Protein AF-A0A3L7XPH6-F1 (afdb_monomer)

Sequence (179 aa):
MKKLAVILGALLASALLAYTAAGPFITLYQIRSALETQDTEKLAQYVDFPVLRENLKAQINNLILSKVPDGLADNPFGALGLAFAGTLVDSLVEGYVTPGGLSTLLAGRLPDVLPQQPDTSLTETQPETAPVAAPQFTYDSPSQFTMRLNISADNAIRLVLKRTGFTWQLTNIILPFTP

pLDDT: mean 81.42, std 15.51, range [37.72, 96.25]

Solvent-accessible surface area (backbone atoms only — not comparable to full-atom values): 10256 Å² total; per-residue (Å²): 109,71,69,57,53,51,51,52,51,53,52,51,52,48,48,50,51,50,50,55,73,45,26,61,58,55,30,53,50,48,37,51,52,17,43,75,68,66,34,49,70,62,28,57,73,29,32,39,53,72,52,28,37,52,49,46,44,52,53,54,51,50,57,50,59,74,67,55,61,89,67,39,68,78,34,73,68,39,42,52,51,51,54,52,50,51,54,52,48,52,56,51,40,58,58,44,60,33,65,71,31,42,28,69,72,46,58,94,66,69,73,85,81,63,85,73,70,90,73,90,71,88,86,82,95,70,82,89,68,76,86,65,55,77,71,45,77,44,73,84,44,102,47,32,37,37,41,37,42,47,79,46,101,90,33,40,40,34,41,32,32,38,48,63,91,78,46,37,24,40,36,37,71,48,58,60,88,61,134

Mean predicted aligned error: 9.58 Å

Structure (mmCIF, N/CA/C/O backbone):
data_AF-A0A3L7XPH6-F1
#
_entry.id   AF-A0A3L7XPH6-F1
#
loop_
_atom_site.group_PDB
_atom_site.id
_atom_site.type_symbol
_atom_site.label_atom_id
_atom_site.label_alt_id
_atom_site.label_comp_id
_atom_site.label_asym_id
_atom_site.label_entity_id
_atom_site.label_seq_id
_atom_site.pdbx_PDB_ins_code
_atom_site.Cartn_x
_atom_site.Cartn_y
_atom_site.Cartn_z
_atom_site.occupancy
_atom_site.B_iso_or_equiv
_atom_site.auth_seq_id
_atom_site.auth_comp_id
_atom_site.auth_asym_id
_atom_site.auth_atom_id
_atom_site.pdbx_PDB_model_num
ATOM 1 N N . MET A 1 1 ? -36.319 -1.259 30.998 1.00 62.09 1 MET A N 1
ATOM 2 C CA . MET A 1 1 ? -35.449 -2.286 30.376 1.00 62.09 1 MET A CA 1
ATOM 3 C C . MET A 1 1 ? -35.275 -2.095 28.866 1.00 62.09 1 MET A C 1
ATOM 5 O O . MET A 1 1 ? -34.144 -1.902 28.452 1.00 62.09 1 MET A O 1
ATOM 9 N N . LYS A 1 2 ? -36.341 -2.027 28.044 1.00 73.19 2 LYS A N 1
ATOM 10 C CA . LYS A 1 2 ? -36.220 -1.822 26.577 1.00 73.19 2 LYS A CA 1
ATOM 11 C C . LYS A 1 2 ? -35.432 -0.567 26.158 1.00 73.19 2 LYS A C 1
ATOM 13 O O . LYS A 1 2 ? -34.559 -0.661 25.311 1.00 73.19 2 LYS A O 1
ATOM 18 N N . LYS A 1 3 ? -35.682 0.588 26.793 1.00 76.56 3 LYS A N 1
ATOM 19 C CA . LYS A 1 3 ? -34.946 1.841 26.514 1.00 76.56 3 LYS A CA 1
ATOM 20 C C . LYS 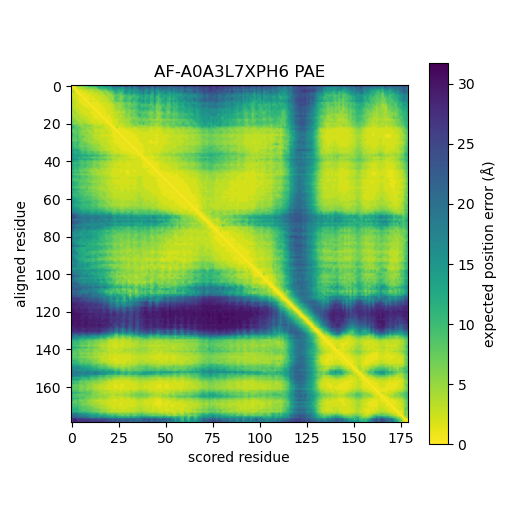A 1 3 ? -33.443 1.717 26.795 1.00 76.56 3 LYS A C 1
ATOM 22 O O . LYS A 1 3 ? -32.639 2.246 26.048 1.00 76.56 3 LYS A O 1
ATOM 27 N N . LEU A 1 4 ? -33.080 0.973 27.841 1.00 83.69 4 LEU A N 1
ATOM 28 C CA . LEU A 1 4 ? -31.690 0.760 28.244 1.00 83.69 4 LEU A CA 1
ATOM 29 C C . LEU A 1 4 ? -30.963 -0.159 27.251 1.00 83.69 4 LEU A C 1
ATOM 31 O O . LEU A 1 4 ? -29.841 0.136 26.865 1.00 83.69 4 LEU A O 1
ATOM 35 N N . ALA A 1 5 ? -31.643 -1.202 26.759 1.00 85.94 5 ALA A N 1
ATOM 36 C CA . ALA A 1 5 ? -31.131 -2.062 25.691 1.00 85.94 5 ALA A CA 1
ATOM 37 C C . ALA A 1 5 ? -30.933 -1.302 24.365 1.00 85.94 5 ALA A C 1
ATOM 39 O O . ALA A 1 5 ? -29.924 -1.496 23.695 1.00 85.94 5 ALA A O 1
ATOM 40 N N . VAL A 1 6 ? -31.856 -0.399 24.011 1.00 89.62 6 VAL A N 1
ATOM 41 C CA . VAL A 1 6 ? -31.729 0.454 22.813 1.00 89.62 6 VAL A CA 1
ATOM 42 C C . VAL A 1 6 ? -30.546 1.417 22.939 1.00 89.62 6 VAL A C 1
ATOM 44 O O . VAL A 1 6 ? -29.774 1.552 21.996 1.00 89.62 6 VAL A O 1
ATOM 47 N N . ILE A 1 7 ? -30.365 2.043 24.106 1.00 91.00 7 ILE A N 1
ATOM 48 C CA . ILE A 1 7 ? -29.233 2.946 24.361 1.00 91.00 7 ILE A CA 1
ATOM 49 C C . ILE A 1 7 ? -27.905 2.183 24.292 1.00 91.00 7 ILE A C 1
ATOM 51 O O . ILE A 1 7 ? -2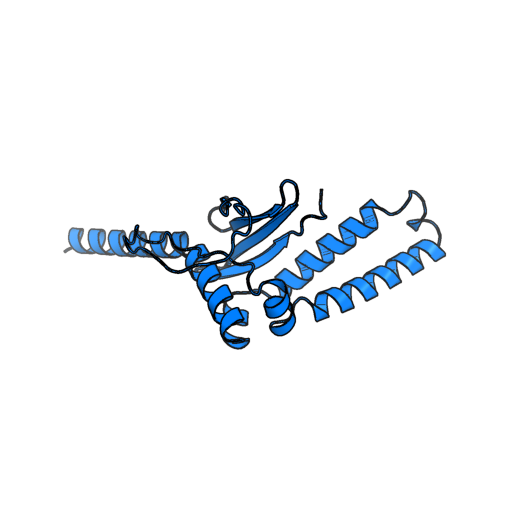6.996 2.631 23.602 1.00 91.00 7 ILE A O 1
ATOM 55 N N . LEU A 1 8 ? -27.798 1.016 24.940 1.00 92.00 8 LEU A N 1
ATOM 56 C CA . LEU A 1 8 ? -26.591 0.185 24.865 1.00 92.00 8 LEU A CA 1
ATOM 57 C C . LEU A 1 8 ? -26.282 -0.263 23.432 1.00 92.00 8 LEU A C 1
ATOM 59 O O . LEU A 1 8 ? -25.131 -0.198 23.012 1.00 92.00 8 LEU A O 1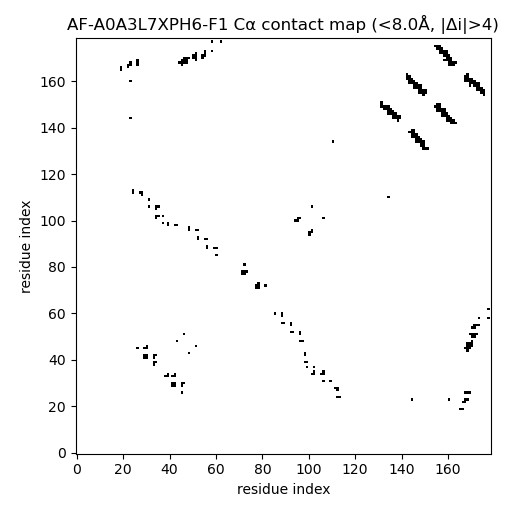
ATOM 63 N N . GLY A 1 9 ? -27.301 -0.681 22.676 1.00 91.62 9 GLY A N 1
ATOM 64 C CA . GLY A 1 9 ? -27.136 -1.068 21.275 1.00 91.62 9 GLY A CA 1
ATOM 65 C C . GLY A 1 9 ? -26.642 0.089 20.406 1.00 91.62 9 GLY A C 1
ATOM 66 O O . GLY A 1 9 ? -25.716 -0.089 19.619 1.00 91.62 9 GLY A O 1
ATOM 67 N N . ALA A 1 10 ? -27.199 1.289 20.594 1.00 90.19 10 ALA A N 1
ATOM 68 C CA . ALA A 1 10 ? -26.756 2.488 19.886 1.00 90.19 10 ALA A CA 1
ATOM 69 C C . ALA A 1 10 ? -25.308 2.871 20.238 1.00 90.19 10 ALA A C 1
ATOM 71 O O . ALA A 1 10 ? -24.551 3.268 19.356 1.00 90.19 10 ALA A O 1
ATOM 72 N N . LEU A 1 11 ? -24.913 2.712 21.504 1.00 92.81 11 LEU A N 1
ATOM 73 C CA . LEU A 1 11 ? -23.573 3.043 21.992 1.00 92.81 11 LEU A CA 1
ATOM 74 C C . LEU A 1 11 ? -22.513 2.043 21.496 1.00 92.81 11 LEU A C 1
ATOM 76 O O . LEU A 1 11 ? -21.410 2.433 21.129 1.00 92.81 11 LEU A O 1
ATOM 80 N N . LEU A 1 12 ? -22.862 0.757 21.407 1.00 91.62 12 LEU A N 1
ATOM 81 C CA . LEU A 1 12 ? -22.011 -0.258 20.777 1.00 91.62 12 LEU A CA 1
ATOM 82 C C . LEU A 1 12 ? -21.862 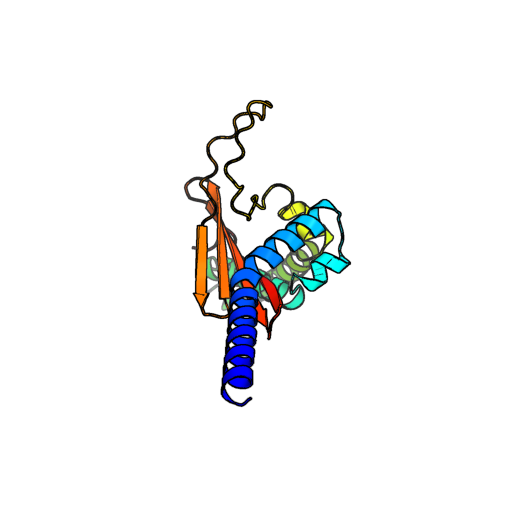-0.022 19.270 1.00 91.62 12 LEU A C 1
ATOM 84 O O . LEU A 1 12 ? -20.756 -0.106 18.740 1.00 91.62 12 LEU A O 1
ATOM 88 N N . ALA A 1 13 ? -22.958 0.307 18.582 1.00 88.62 13 ALA A N 1
ATOM 89 C CA . ALA A 1 13 ? -22.925 0.616 17.157 1.00 88.62 13 ALA A CA 1
ATOM 90 C C . ALA A 1 13 ? -22.084 1.869 16.864 1.00 88.62 13 ALA A C 1
ATOM 92 O O . ALA A 1 13 ? -21.290 1.862 15.925 1.00 88.62 13 ALA A O 1
ATOM 93 N N . SER A 1 14 ? -22.203 2.923 17.680 1.00 88.00 14 SER A N 1
ATOM 94 C CA . SER A 1 14 ? -21.389 4.131 17.522 1.00 88.00 14 SER A CA 1
ATOM 95 C C . SER A 1 14 ? -19.910 3.873 17.810 1.00 88.00 14 SER A C 1
ATOM 97 O O . SER A 1 14 ? -19.064 4.339 17.050 1.00 88.00 14 SER A O 1
ATOM 99 N N . ALA A 1 15 ? -19.588 3.078 18.835 1.00 86.75 15 ALA A N 1
ATOM 100 C CA . ALA A 1 15 ? -18.214 2.674 19.124 1.00 86.75 15 ALA A CA 1
ATOM 101 C C . ALA A 1 15 ? -17.600 1.870 17.967 1.00 86.75 15 ALA A C 1
ATOM 103 O O . ALA A 1 15 ? -16.460 2.122 17.576 1.00 86.75 15 ALA A O 1
ATOM 104 N N . LEU A 1 16 ? -18.364 0.951 17.368 1.00 85.69 16 LEU A N 1
ATOM 105 C CA . LEU A 1 16 ? -17.907 0.171 16.219 1.00 85.69 16 LEU A CA 1
ATOM 106 C C . LEU A 1 16 ? -17.682 1.058 14.986 1.00 85.69 16 LEU A C 1
ATOM 108 O O . LEU A 1 16 ? -16.661 0.931 14.310 1.00 85.69 16 LEU A O 1
ATOM 112 N N . LEU A 1 17 ? -18.590 2.001 14.722 1.00 85.12 17 LEU A N 1
ATOM 113 C CA . LEU A 1 17 ? -18.423 2.980 13.646 1.00 85.12 17 LEU A CA 1
ATOM 114 C C . LEU A 1 17 ? -17.171 3.837 13.863 1.00 85.12 17 LEU A C 1
ATOM 116 O O . LEU A 1 17 ? -16.357 3.951 12.948 1.00 85.12 17 LEU A O 1
ATOM 120 N N . ALA A 1 18 ? -16.968 4.359 15.075 1.00 84.31 18 ALA A N 1
ATOM 121 C CA . ALA A 1 18 ? -15.784 5.140 15.420 1.00 84.31 18 ALA A CA 1
ATOM 122 C C . ALA A 1 18 ? -14.491 4.327 15.248 1.00 84.31 18 ALA A C 1
ATOM 124 O O . ALA A 1 18 ? -13.546 4.812 14.630 1.00 84.31 18 ALA A O 1
ATOM 125 N N . TYR A 1 19 ? -14.466 3.071 15.704 1.00 84.44 19 TYR A N 1
ATOM 126 C CA . TYR A 1 19 ? -13.317 2.181 15.527 1.00 84.44 19 TYR A CA 1
ATOM 127 C C . TYR A 1 19 ? -13.001 1.947 14.045 1.00 84.44 19 TYR A C 1
ATOM 129 O O . TYR A 1 19 ? -11.861 2.105 13.611 1.00 84.44 19 TYR A O 1
ATOM 137 N N . THR A 1 20 ? -14.018 1.645 13.233 1.00 82.69 20 THR A N 1
ATOM 138 C CA . THR A 1 20 ? -13.811 1.429 11.795 1.00 82.69 20 THR A CA 1
ATOM 139 C C . THR A 1 20 ? -13.382 2.691 11.048 1.00 82.69 20 THR A C 1
ATOM 141 O O . THR A 1 20 ? -12.649 2.568 10.069 1.00 82.69 20 THR A O 1
ATOM 144 N N . ALA A 1 21 ? -13.794 3.879 11.502 1.00 83.38 21 ALA A N 1
ATOM 145 C CA . ALA A 1 21 ? -13.383 5.170 10.948 1.00 83.38 21 ALA A CA 1
ATOM 146 C C . ALA A 1 21 ? -12.007 5.644 11.458 1.00 83.38 21 ALA A C 1
ATOM 148 O O . ALA A 1 21 ? -11.348 6.443 10.803 1.00 83.38 21 ALA A O 1
ATOM 149 N N . ALA A 1 22 ? -11.538 5.161 12.608 1.00 86.38 22 ALA A N 1
ATOM 150 C CA . ALA A 1 22 ? -10.165 5.385 13.071 1.00 86.38 22 ALA A CA 1
ATOM 151 C C . ALA A 1 22 ? -9.176 4.349 12.502 1.00 86.38 22 ALA A C 1
ATOM 153 O O . ALA A 1 22 ? -7.964 4.559 12.515 1.00 86.38 22 ALA A O 1
ATOM 154 N N . GLY A 1 23 ? -9.698 3.241 11.971 1.00 89.88 23 GLY A N 1
ATOM 155 C CA . GLY A 1 23 ? -8.936 2.093 11.495 1.00 89.88 23 GLY A CA 1
ATOM 156 C C . GLY A 1 23 ? -7.736 2.383 10.580 1.00 89.88 23 GLY A C 1
ATOM 157 O O . GLY A 1 23 ? -6.676 1.825 10.858 1.00 89.88 23 GLY A O 1
ATOM 158 N N . PRO A 1 24 ? -7.805 3.254 9.551 1.00 91.19 24 PRO A N 1
ATOM 159 C CA . PRO A 1 24 ? -6.641 3.471 8.694 1.00 91.19 24 PRO A CA 1
ATOM 160 C C . PRO A 1 24 ? -5.479 4.157 9.423 1.00 91.19 24 PRO A C 1
ATOM 162 O O . PRO A 1 24 ? -4.328 3.843 9.136 1.00 91.19 24 PRO A O 1
ATOM 165 N N . PHE A 1 25 ? -5.747 5.027 10.404 1.00 90.31 25 PHE A N 1
ATOM 166 C CA . PHE A 1 25 ? -4.695 5.649 11.219 1.00 90.31 25 PHE A CA 1
ATOM 167 C C . PHE A 1 25 ? -3.996 4.617 12.108 1.00 90.31 25 PHE A C 1
ATOM 169 O O . PHE A 1 25 ? -2.769 4.601 12.194 1.00 90.31 25 PHE A O 1
ATOM 176 N N . ILE A 1 26 ? -4.772 3.706 12.706 1.00 90.56 26 ILE A N 1
ATOM 177 C CA . ILE A 1 26 ? -4.243 2.589 13.500 1.00 90.56 26 ILE A CA 1
ATOM 178 C C . ILE A 1 26 ? -3.369 1.690 12.619 1.00 90.56 26 ILE A C 1
ATOM 180 O O . ILE A 1 26 ? -2.245 1.366 12.995 1.00 90.56 26 ILE A O 1
ATOM 184 N N . THR A 1 27 ? -3.850 1.321 11.430 1.00 92.81 27 THR A N 1
ATOM 185 C CA . THR A 1 27 ? -3.095 0.495 10.481 1.00 92.81 27 THR A CA 1
ATOM 186 C C . THR A 1 27 ? -1.794 1.170 10.055 1.00 92.81 27 THR A C 1
ATOM 188 O O . THR A 1 27 ? -0.751 0.524 10.071 1.00 92.81 27 THR A O 1
ATOM 191 N N . LEU A 1 28 ? -1.813 2.466 9.730 1.00 91.31 28 LEU A N 1
ATOM 192 C CA . LEU A 1 28 ? -0.600 3.202 9.360 1.00 91.31 28 LEU A CA 1
ATOM 193 C C . LEU A 1 28 ? 0.433 3.233 10.493 1.00 91.31 28 LEU A C 1
ATOM 195 O O . LEU A 1 28 ? 1.613 2.979 10.247 1.00 91.31 28 LEU A O 1
ATOM 199 N N . TYR A 1 29 ? -0.010 3.484 11.728 1.00 89.75 29 TYR A N 1
ATOM 200 C CA . TYR A 1 29 ? 0.856 3.429 12.906 1.00 89.75 29 TYR A CA 1
ATOM 201 C C . TYR A 1 29 ? 1.464 2.033 13.097 1.00 89.75 29 TYR A C 1
ATOM 203 O O . TYR A 1 29 ? 2.666 1.895 13.317 1.00 89.75 29 TYR A O 1
ATOM 211 N N . GLN A 1 30 ? 0.652 0.984 12.966 1.00 90.94 30 GLN A N 1
ATOM 212 C CA . GLN A 1 30 ? 1.111 -0.387 13.159 1.00 90.94 30 GLN A CA 1
ATOM 213 C C . GLN A 1 30 ? 2.069 -0.847 12.063 1.00 90.94 30 GLN A C 1
ATOM 215 O O . GLN A 1 30 ? 3.033 -1.540 12.382 1.00 90.94 30 GLN A O 1
ATOM 220 N N . ILE A 1 31 ? 1.849 -0.429 10.810 1.00 90.81 31 ILE A N 1
ATOM 221 C CA . ILE A 1 31 ? 2.806 -0.626 9.716 1.00 90.81 31 ILE A CA 1
ATOM 222 C C . ILE A 1 31 ? 4.123 0.034 10.096 1.00 90.81 31 ILE A C 1
ATOM 224 O O . ILE A 1 31 ? 5.135 -0.650 10.139 1.00 90.81 31 ILE A O 1
ATOM 228 N N . ARG A 1 32 ? 4.115 1.327 10.441 1.00 88.19 32 ARG A N 1
ATOM 229 C CA . ARG A 1 32 ? 5.332 2.047 10.835 1.00 88.19 32 ARG A CA 1
ATOM 230 C C . ARG A 1 32 ? 6.075 1.336 11.966 1.00 88.19 32 ARG A C 1
ATOM 232 O O . ARG A 1 32 ? 7.256 1.051 11.817 1.00 88.19 32 ARG A O 1
ATOM 239 N N . SER A 1 33 ? 5.373 1.003 13.047 1.00 89.12 33 SER A N 1
ATOM 240 C CA . SER A 1 33 ? 5.943 0.272 14.179 1.00 89.12 33 SER A CA 1
ATOM 241 C C . SER A 1 33 ? 6.550 -1.065 13.741 1.00 89.12 33 SER A C 1
ATOM 243 O O . SER A 1 33 ? 7.668 -1.370 14.136 1.00 89.12 33 SER A O 1
ATOM 245 N N . ALA A 1 34 ? 5.856 -1.834 12.896 1.00 88.75 34 ALA A N 1
ATOM 246 C CA . ALA A 1 34 ? 6.364 -3.101 12.377 1.00 88.75 34 ALA A CA 1
ATOM 247 C C . ALA A 1 34 ? 7.609 -2.918 11.494 1.00 88.75 34 ALA A C 1
ATOM 249 O O . ALA A 1 34 ? 8.511 -3.750 11.521 1.00 88.75 34 ALA A O 1
ATOM 250 N N . LEU A 1 35 ? 7.693 -1.822 10.735 1.00 88.19 35 LEU A N 1
ATOM 251 C CA . LEU A 1 35 ? 8.884 -1.494 9.953 1.00 88.19 35 LEU A CA 1
ATOM 252 C C . LEU A 1 35 ? 10.071 -1.115 10.849 1.00 88.19 35 LEU A C 1
ATOM 254 O O . LEU A 1 35 ? 11.185 -1.565 10.591 1.00 88.19 35 LEU A O 1
ATOM 258 N N . GLU A 1 36 ? 9.835 -0.317 11.894 1.00 85.88 36 GLU A N 1
ATOM 259 C CA . GLU A 1 36 ? 10.856 0.110 12.861 1.00 85.88 36 GLU A CA 1
ATOM 260 C C . GLU A 1 36 ? 11.419 -1.074 13.657 1.00 85.88 36 GLU A C 1
ATOM 262 O O . GLU A 1 36 ? 12.629 -1.167 13.852 1.00 85.88 36 GLU A O 1
ATOM 267 N N . THR A 1 37 ? 10.561 -2.010 14.071 1.00 88.31 37 THR A N 1
ATOM 268 C CA . THR A 1 37 ? 10.972 -3.218 14.804 1.00 88.31 37 THR A CA 1
ATOM 269 C C . THR A 1 37 ? 11.363 -4.381 13.893 1.00 88.31 37 THR A C 1
ATOM 271 O O . THR A 1 37 ? 11.665 -5.459 14.397 1.00 88.31 37 THR A O 1
ATOM 274 N N . GLN A 1 38 ? 11.332 -4.190 12.567 1.00 85.25 38 GLN A N 1
ATOM 275 C CA . GLN A 1 38 ? 11.529 -5.245 11.561 1.00 85.25 38 GLN A CA 1
ATOM 276 C C . GLN A 1 38 ? 10.631 -6.481 11.789 1.00 85.25 38 GLN A C 1
ATOM 278 O O . GLN A 1 38 ? 10.988 -7.609 11.446 1.00 85.25 38 GLN A O 1
ATOM 283 N N . ASP A 1 39 ? 9.443 -6.266 12.356 1.00 89.44 39 ASP A N 1
ATOM 284 C CA . ASP A 1 39 ? 8.476 -7.309 12.679 1.00 89.44 39 ASP A CA 1
ATOM 285 C C . ASP A 1 39 ? 7.651 -7.663 11.437 1.00 89.44 39 ASP A C 1
ATOM 287 O O . ASP A 1 39 ? 6.614 -7.071 11.120 1.00 89.44 39 ASP A O 1
ATOM 291 N N . THR A 1 40 ? 8.165 -8.640 10.696 1.00 85.25 40 THR A N 1
ATOM 292 C CA . THR A 1 40 ? 7.558 -9.098 9.444 1.00 85.25 40 THR A CA 1
ATOM 293 C C . THR A 1 40 ? 6.188 -9.755 9.640 1.00 85.25 40 THR A C 1
ATOM 295 O O . THR A 1 40 ? 5.333 -9.632 8.760 1.00 85.25 40 THR A O 1
ATOM 298 N N . GLU A 1 41 ? 5.944 -10.388 10.793 1.00 88.06 41 GLU A N 1
ATOM 299 C CA . GLU A 1 41 ? 4.661 -11.024 11.107 1.00 88.06 41 GLU A CA 1
ATOM 300 C C . GLU A 1 41 ? 3.589 -9.972 11.380 1.00 88.06 41 GLU A C 1
ATOM 302 O O . GLU A 1 41 ? 2.494 -10.034 10.815 1.00 88.06 41 GLU A O 1
ATOM 307 N N . LYS A 1 42 ? 3.921 -8.956 12.185 1.00 89.25 42 LYS A N 1
ATOM 308 C CA . LYS A 1 42 ? 3.033 -7.816 12.428 1.00 89.25 42 LYS A CA 1
ATOM 309 C C . LYS A 1 42 ? 2.737 -7.078 11.128 1.00 89.25 42 LYS A C 1
ATOM 311 O O . LYS A 1 42 ? 1.585 -6.740 10.867 1.00 89.25 42 LYS A O 1
ATOM 316 N N . LEU A 1 43 ? 3.740 -6.879 10.274 1.00 89.00 43 LEU A N 1
ATOM 317 C CA . LEU A 1 43 ? 3.552 -6.216 8.986 1.00 89.00 43 LEU A CA 1
ATOM 318 C C . LEU A 1 43 ? 2.568 -6.974 8.079 1.00 89.00 43 LEU A C 1
ATOM 320 O O . LEU A 1 43 ? 1.707 -6.346 7.466 1.00 89.00 43 LEU A O 1
ATOM 324 N N . ALA A 1 44 ? 2.637 -8.309 8.044 1.00 88.50 44 ALA A N 1
ATOM 325 C CA . ALA A 1 44 ? 1.730 -9.150 7.258 1.00 88.50 44 ALA A CA 1
ATOM 326 C C . ALA A 1 44 ? 0.257 -9.065 7.694 1.00 88.50 44 ALA A C 1
ATOM 328 O O . ALA A 1 44 ? -0.633 -9.359 6.900 1.00 88.50 44 ALA A O 1
ATOM 329 N N . GLN A 1 45 ? -0.030 -8.620 8.921 1.00 90.62 45 GLN A N 1
ATOM 330 C CA . GLN A 1 45 ? -1.408 -8.395 9.373 1.00 90.62 45 GLN A CA 1
ATOM 331 C C . GLN A 1 45 ? -2.006 -7.103 8.797 1.00 90.62 45 GLN A C 1
ATOM 333 O O . GLN A 1 45 ? -3.213 -7.026 8.554 1.00 90.62 45 GLN A O 1
ATOM 338 N N . TYR A 1 46 ? -1.163 -6.095 8.560 1.00 92.56 46 TYR A N 1
ATOM 339 C CA . TYR A 1 46 ? -1.572 -4.748 8.157 1.00 92.56 46 TYR A CA 1
ATOM 340 C C . TYR A 1 46 ? -1.273 -4.425 6.687 1.00 92.56 46 TYR A C 1
ATOM 342 O O . TYR A 1 46 ? -1.711 -3.388 6.189 1.00 92.56 46 TYR A O 1
ATOM 350 N N . VAL A 1 47 ? -0.562 -5.302 5.980 1.00 93.81 47 VAL A N 1
ATOM 351 C CA . VAL A 1 47 ? -0.249 -5.179 4.553 1.00 93.81 47 VAL A CA 1
ATOM 352 C C . VAL A 1 47 ? -0.759 -6.413 3.821 1.00 93.81 47 VAL A C 1
ATOM 354 O O . VAL A 1 47 ? -0.344 -7.534 4.108 1.00 93.81 47 VAL A O 1
ATOM 357 N N . ASP A 1 48 ? -1.623 -6.199 2.833 1.00 94.44 48 ASP A N 1
ATOM 358 C CA . ASP A 1 48 ? -2.061 -7.258 1.930 1.00 94.44 48 ASP A CA 1
ATOM 359 C C . ASP A 1 48 ? -1.009 -7.427 0.826 1.00 94.44 48 ASP A C 1
ATOM 361 O O . ASP A 1 48 ? -1.056 -6.777 -0.219 1.00 94.44 48 ASP A O 1
ATOM 365 N N . PHE A 1 49 ? 0.006 -8.252 1.095 1.00 92.75 49 PHE A N 1
ATOM 366 C CA . PHE A 1 49 ? 1.114 -8.483 0.165 1.00 92.75 49 PHE A CA 1
ATOM 367 C C . PHE A 1 49 ? 0.678 -9.039 -1.202 1.00 92.75 49 PHE A C 1
ATOM 369 O O . PHE A 1 49 ? 1.201 -8.550 -2.206 1.00 92.75 49 PHE A O 1
ATOM 376 N N . PRO A 1 50 ? -0.238 -10.028 -1.294 1.00 93.25 50 PRO A N 1
ATOM 377 C CA . PRO A 1 50 ? -0.771 -10.476 -2.580 1.00 93.25 50 PRO A CA 1
ATOM 378 C C . PRO A 1 50 ? -1.370 -9.333 -3.405 1.00 93.25 50 PRO A C 1
ATOM 380 O O . PRO A 1 50 ? -0.943 -9.115 -4.539 1.00 93.25 50 PRO A O 1
ATOM 383 N N . VAL A 1 51 ? -2.282 -8.552 -2.818 1.00 95.00 51 VAL A N 1
ATOM 384 C CA . VAL A 1 51 ? -2.957 -7.458 -3.532 1.00 95.00 51 VAL A CA 1
ATOM 385 C C . VAL A 1 51 ? -1.987 -6.322 -3.857 1.00 95.00 51 VAL A C 1
ATOM 387 O O . VAL A 1 51 ? -2.027 -5.759 -4.953 1.00 95.00 51 VAL A O 1
ATOM 390 N N . LEU A 1 52 ? -1.073 -5.997 -2.940 1.00 94.25 52 LEU A N 1
ATOM 391 C CA . LEU A 1 52 ? -0.047 -4.981 -3.159 1.00 94.25 52 LEU A CA 1
ATOM 392 C C . LEU A 1 52 ? 0.875 -5.350 -4.326 1.00 94.25 52 LEU A C 1
ATOM 394 O O . LEU A 1 52 ? 1.192 -4.488 -5.149 1.00 94.25 52 LEU A O 1
ATOM 398 N N . ARG A 1 53 ? 1.261 -6.627 -4.431 1.00 93.00 53 ARG A N 1
ATOM 399 C CA . ARG A 1 53 ? 2.080 -7.145 -5.535 1.00 93.00 53 ARG A CA 1
ATOM 400 C C . ARG A 1 53 ? 1.359 -6.990 -6.867 1.00 93.00 53 ARG A C 1
ATOM 402 O O . ARG A 1 53 ? 1.931 -6.437 -7.804 1.00 93.00 53 ARG A O 1
ATOM 409 N N . GLU A 1 54 ? 0.106 -7.429 -6.947 1.00 94.31 54 GLU A N 1
ATOM 410 C CA . GLU A 1 54 ? -0.689 -7.328 -8.175 1.00 94.31 54 GLU A CA 1
ATOM 411 C C . GLU A 1 54 ? -0.883 -5.874 -8.615 1.00 94.31 54 GLU A C 1
ATOM 413 O O . GLU A 1 54 ? -0.662 -5.544 -9.783 1.00 94.31 54 GLU A O 1
ATOM 418 N N . ASN A 1 55 ? -1.214 -4.981 -7.678 1.00 94.06 55 ASN A N 1
ATOM 419 C CA . ASN A 1 55 ? -1.408 -3.565 -7.981 1.00 94.06 55 ASN A CA 1
ATOM 420 C C . ASN A 1 55 ? -0.117 -2.882 -8.448 1.00 94.06 55 ASN A C 1
ATOM 422 O O . ASN A 1 55 ? -0.153 -2.055 -9.361 1.00 94.06 55 ASN A O 1
ATOM 426 N N . LEU A 1 56 ? 1.030 -3.196 -7.842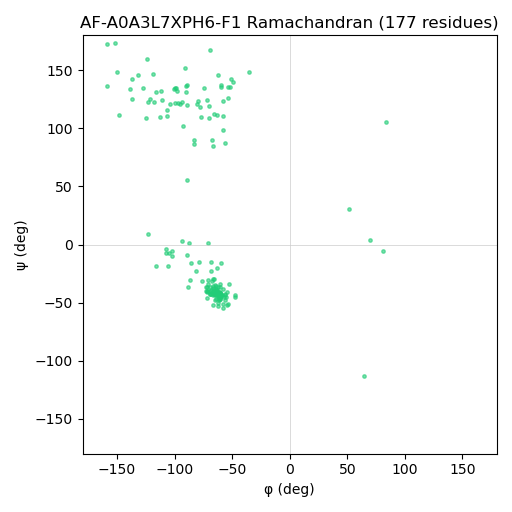 1.00 92.56 56 LEU A N 1
ATOM 427 C CA . LEU A 1 56 ? 2.319 -2.642 -8.267 1.00 92.56 56 LEU A CA 1
ATOM 428 C C . LEU A 1 56 ? 2.746 -3.183 -9.635 1.00 92.56 56 LEU A C 1
ATOM 430 O O . LEU A 1 56 ? 3.150 -2.400 -10.496 1.00 92.56 56 LEU A O 1
ATOM 434 N N . LYS A 1 57 ? 2.572 -4.487 -9.879 1.00 92.19 57 LYS A N 1
ATOM 435 C CA . LYS A 1 57 ? 2.798 -5.102 -11.194 1.00 92.19 57 LYS A CA 1
ATOM 436 C C . LYS A 1 57 ? 1.950 -4.429 -12.272 1.00 92.19 57 LYS A C 1
ATOM 438 O O . LYS A 1 57 ? 2.478 -4.047 -13.314 1.00 92.19 57 LYS A O 1
ATOM 443 N N . ALA A 1 58 ? 0.656 -4.235 -12.015 1.00 92.31 58 ALA A N 1
ATOM 444 C CA . ALA A 1 58 ? -0.247 -3.572 -12.951 1.00 92.31 58 ALA A CA 1
ATOM 445 C C . ALA A 1 58 ? 0.203 -2.136 -13.265 1.00 92.31 58 ALA A C 1
ATOM 447 O O . ALA A 1 58 ? 0.225 -1.744 -14.428 1.00 92.31 58 ALA A O 1
ATOM 448 N N . GLN A 1 59 ? 0.623 -1.367 -12.255 1.00 91.81 59 GLN A N 1
ATOM 449 C CA . GLN A 1 59 ? 1.123 -0.001 -12.451 1.00 91.81 59 GLN A CA 1
ATOM 450 C C . GLN A 1 59 ? 2.371 0.047 -13.336 1.00 91.81 59 GLN A C 1
ATOM 452 O O . GLN A 1 59 ? 2.432 0.853 -14.264 1.00 91.81 59 GLN A O 1
ATOM 457 N N . ILE A 1 60 ? 3.351 -0.823 -13.080 1.00 91.00 60 ILE A N 1
ATOM 458 C CA . ILE A 1 60 ? 4.592 -0.859 -13.864 1.00 91.00 60 ILE A CA 1
ATOM 459 C C . ILE A 1 60 ? 4.314 -1.353 -15.289 1.00 91.00 60 ILE A C 1
ATOM 461 O O . ILE A 1 60 ? 4.805 -0.757 -16.244 1.00 91.00 60 ILE A O 1
ATOM 465 N N . ASN A 1 61 ? 3.480 -2.382 -15.456 1.00 90.19 61 ASN A N 1
ATOM 466 C CA . ASN A 1 61 ? 3.088 -2.862 -16.781 1.00 90.19 61 ASN A CA 1
ATOM 467 C C . ASN A 1 61 ? 2.355 -1.781 -17.582 1.00 90.19 61 ASN A C 1
ATOM 469 O O . ASN A 1 61 ? 2.683 -1.569 -18.745 1.00 90.19 61 ASN A O 1
ATOM 473 N N . ASN A 1 62 ? 1.430 -1.045 -16.959 1.00 90.31 62 ASN A N 1
ATOM 474 C CA . ASN A 1 62 ? 0.742 0.074 -17.606 1.00 90.31 62 ASN A CA 1
ATOM 475 C C . ASN A 1 62 ? 1.714 1.194 -18.004 1.00 90.31 62 ASN A C 1
ATOM 477 O O . ASN A 1 62 ? 1.552 1.790 -19.066 1.00 90.31 62 ASN A O 1
ATOM 481 N N . LEU A 1 63 ? 2.738 1.464 -17.187 1.00 88.50 63 LEU A N 1
ATOM 482 C CA . LEU A 1 63 ? 3.795 2.424 -17.515 1.00 88.50 63 LEU A CA 1
ATOM 483 C C . LEU A 1 63 ? 4.653 1.968 -18.703 1.00 88.50 63 LEU A C 1
ATOM 485 O O . LEU A 1 63 ? 5.075 2.795 -19.507 1.00 88.50 63 LEU A O 1
ATOM 489 N N . ILE A 1 64 ? 4.952 0.673 -18.802 1.00 89.38 64 ILE A N 1
ATOM 490 C CA . ILE A 1 64 ? 5.682 0.126 -19.950 1.00 89.38 64 ILE A CA 1
ATOM 491 C C . ILE A 1 64 ? 4.808 0.250 -21.194 1.00 89.38 64 ILE A C 1
ATOM 493 O O . ILE A 1 64 ? 5.245 0.848 -22.172 1.00 89.38 64 ILE A O 1
ATOM 497 N N . LEU A 1 65 ? 3.567 -0.242 -21.134 1.00 88.44 65 LEU A N 1
ATOM 498 C CA . LEU A 1 65 ? 2.620 -0.202 -22.248 1.00 88.44 65 LEU A CA 1
ATOM 499 C C . LEU A 1 65 ? 2.357 1.223 -22.743 1.00 88.44 65 LEU A C 1
ATOM 501 O O . LEU A 1 65 ? 2.299 1.431 -23.947 1.00 88.44 65 LEU A O 1
ATOM 505 N N . SER A 1 66 ? 2.267 2.215 -21.853 1.00 88.56 66 SER A N 1
ATOM 506 C CA . SER A 1 66 ? 2.064 3.615 -22.254 1.00 88.56 66 SER A CA 1
ATOM 507 C C . SER A 1 66 ? 3.263 4.240 -22.974 1.00 88.56 66 SER A C 1
ATOM 509 O O . SER A 1 66 ? 3.119 5.285 -23.606 1.00 88.56 66 SER A O 1
ATOM 511 N N . LYS A 1 67 ? 4.443 3.613 -22.896 1.00 87.81 67 LYS A N 1
ATOM 512 C CA . LYS A 1 67 ? 5.669 4.031 -23.594 1.00 87.81 67 LYS A CA 1
ATOM 513 C C . LYS A 1 67 ? 5.972 3.195 -24.836 1.00 87.81 67 LYS A C 1
ATOM 515 O O . LYS A 1 67 ? 6.944 3.489 -25.532 1.00 87.81 67 LYS A O 1
ATOM 520 N N . VAL A 1 68 ? 5.195 2.147 -25.097 1.00 87.12 68 VAL A N 1
ATOM 521 C CA . VAL A 1 68 ? 5.376 1.292 -26.270 1.00 87.12 68 VAL A CA 1
ATOM 522 C C . VAL A 1 68 ? 4.930 2.063 -27.515 1.00 87.12 68 VAL A C 1
ATOM 524 O O . VAL A 1 68 ? 3.794 2.528 -27.550 1.00 87.12 68 VAL A O 1
ATOM 527 N N . PRO A 1 69 ? 5.790 2.205 -28.540 1.00 85.38 69 PRO A N 1
ATOM 528 C CA . PRO A 1 69 ? 5.391 2.794 -29.811 1.00 85.38 69 PRO A CA 1
ATOM 529 C C . PRO A 1 69 ? 4.297 1.972 -30.498 1.00 85.38 69 PRO A C 1
ATOM 531 O O . PRO A 1 69 ? 4.320 0.737 -30.455 1.00 85.38 69 PRO A O 1
ATOM 534 N N . ASP A 1 70 ? 3.392 2.657 -31.195 1.00 83.50 70 ASP A N 1
ATOM 535 C CA . ASP A 1 70 ? 2.358 2.014 -32.006 1.00 83.50 70 ASP A CA 1
ATOM 536 C C . ASP A 1 70 ? 2.981 1.022 -33.005 1.00 83.50 70 ASP A C 1
ATOM 538 O O . ASP A 1 70 ? 3.997 1.303 -33.647 1.00 83.50 70 ASP A O 1
ATOM 542 N N . GLY A 1 71 ? 2.387 -0.168 -33.119 1.00 78.06 71 GLY A N 1
ATOM 543 C CA . GLY A 1 71 ? 2.849 -1.226 -34.023 1.00 78.06 71 GLY A CA 1
ATOM 544 C C . GLY A 1 71 ? 4.022 -2.075 -33.515 1.00 78.06 71 GLY A C 1
ATOM 545 O O . GLY A 1 71 ? 4.360 -3.078 -34.143 1.00 78.06 71 GLY A O 1
ATOM 546 N N . LEU A 1 72 ? 4.634 -1.750 -32.365 1.00 81.94 72 LEU A N 1
ATOM 547 C CA . LEU A 1 72 ? 5.689 -2.597 -31.788 1.00 81.94 72 LEU A CA 1
ATOM 548 C C . LEU A 1 72 ? 5.136 -3.972 -31.375 1.00 81.94 72 LEU A C 1
ATOM 550 O O . LEU A 1 72 ? 5.785 -4.990 -31.600 1.00 81.94 72 LEU A O 1
ATOM 554 N N . ALA A 1 73 ? 3.928 -4.003 -30.806 1.00 77.81 73 ALA A N 1
ATOM 555 C CA . ALA A 1 73 ? 3.259 -5.238 -30.399 1.00 77.81 73 ALA A CA 1
ATOM 556 C C . ALA A 1 73 ? 2.840 -6.120 -31.592 1.00 77.81 73 ALA A C 1
ATOM 558 O O . ALA A 1 73 ? 2.718 -7.333 -31.433 1.00 77.81 73 ALA A O 1
ATOM 559 N N . ASP A 1 74 ? 2.681 -5.529 -32.781 1.00 84.62 74 ASP A N 1
ATOM 560 C CA . ASP A 1 74 ? 2.304 -6.242 -34.008 1.00 84.62 74 ASP A CA 1
ATOM 561 C C . ASP A 1 74 ? 3.493 -6.987 -34.640 1.00 84.62 74 ASP A C 1
ATOM 563 O O . ASP A 1 74 ? 3.315 -7.868 -35.482 1.00 84.62 74 ASP A O 1
ATOM 567 N N . ASN A 1 75 ? 4.725 -6.667 -34.224 1.00 87.38 75 ASN A N 1
ATOM 568 C CA . ASN A 1 75 ? 5.926 -7.386 -34.630 1.00 87.38 75 ASN A CA 1
ATOM 569 C C . ASN A 1 75 ? 6.213 -8.543 -33.647 1.00 87.38 75 ASN A C 1
ATOM 571 O O . ASN A 1 75 ? 6.288 -8.303 -32.437 1.00 87.38 75 ASN A O 1
ATOM 575 N N . PRO A 1 76 ? 6.477 -9.780 -34.123 1.00 85.50 76 PRO A N 1
ATOM 576 C CA . PRO A 1 76 ? 6.818 -10.915 -33.259 1.00 85.50 76 PRO A CA 1
ATOM 577 C C . PRO A 1 76 ? 7.984 -10.637 -32.296 1.00 85.50 76 PRO A C 1
ATOM 579 O O . PRO A 1 76 ? 7.960 -11.104 -31.159 1.00 85.50 76 PRO A O 1
ATOM 582 N N . PHE A 1 77 ? 8.982 -9.840 -32.693 1.00 88.56 77 PHE A N 1
ATOM 583 C CA . PHE A 1 77 ? 10.087 -9.463 -31.803 1.00 88.56 77 PHE A CA 1
ATOM 584 C C . PHE A 1 77 ? 9.660 -8.489 -30.698 1.00 88.56 77 PHE A C 1
ATOM 586 O O . PHE A 1 77 ? 10.171 -8.571 -29.581 1.00 88.56 77 PHE A O 1
ATOM 593 N N . GLY A 1 78 ? 8.713 -7.592 -30.979 1.00 87.44 78 GLY A N 1
ATOM 594 C CA . GLY A 1 78 ? 8.175 -6.677 -29.976 1.00 87.44 78 GLY A CA 1
ATOM 595 C C . GLY A 1 78 ? 7.285 -7.397 -28.968 1.00 87.44 78 GLY A C 1
ATOM 596 O O . GLY A 1 78 ? 7.436 -7.181 -27.767 1.00 87.44 78 GLY A O 1
ATOM 597 N N . ALA A 1 79 ? 6.454 -8.339 -29.425 1.00 86.62 79 ALA A N 1
ATOM 598 C CA . ALA A 1 79 ? 5.674 -9.208 -28.543 1.00 86.62 79 ALA A CA 1
ATOM 599 C C . ALA A 1 79 ? 6.569 -10.044 -27.603 1.00 86.62 79 ALA A C 1
ATOM 601 O O . ALA A 1 79 ? 6.296 -10.133 -26.405 1.00 86.62 79 ALA A O 1
ATOM 602 N N . LEU A 1 80 ? 7.677 -10.597 -28.115 1.00 89.88 80 LEU A N 1
ATOM 603 C CA . LEU A 1 80 ? 8.668 -11.306 -27.294 1.00 89.88 80 LEU A CA 1
ATOM 604 C C . LEU A 1 80 ? 9.359 -10.379 -26.284 1.00 89.88 80 LEU A C 1
ATOM 606 O O . LEU A 1 80 ? 9.515 -10.749 -25.119 1.00 89.88 80 LEU A O 1
ATOM 610 N N . GLY A 1 81 ? 9.739 -9.170 -26.706 1.00 89.12 81 GLY A N 1
ATOM 611 C CA . GLY A 1 81 ? 10.326 -8.164 -25.821 1.00 89.12 81 GLY A CA 1
ATOM 612 C C . GLY A 1 81 ? 9.385 -7.763 -24.682 1.00 89.12 81 GLY A C 1
ATOM 613 O O . GLY A 1 81 ? 9.814 -7.681 -23.533 1.00 89.12 81 GLY A O 1
ATOM 614 N N . LEU A 1 82 ? 8.094 -7.586 -24.977 1.00 89.25 82 LEU A N 1
ATOM 615 C CA . LEU A 1 82 ? 7.057 -7.287 -23.986 1.00 89.25 82 LEU A CA 1
ATOM 616 C C . LEU A 1 82 ? 6.833 -8.440 -23.003 1.00 89.25 82 LEU A C 1
ATOM 618 O O . LEU A 1 82 ? 6.728 -8.205 -21.799 1.00 89.25 82 LEU A O 1
ATOM 622 N N . ALA A 1 83 ? 6.805 -9.682 -23.491 1.00 88.81 83 ALA A N 1
ATOM 623 C CA . ALA A 1 83 ? 6.692 -10.857 -22.632 1.00 88.81 83 ALA A CA 1
ATOM 624 C C . ALA A 1 83 ? 7.886 -10.958 -21.668 1.00 88.81 83 ALA A C 1
ATOM 626 O O . ALA A 1 83 ? 7.699 -11.145 -20.466 1.00 88.81 83 ALA A O 1
ATOM 627 N N . PHE A 1 84 ? 9.107 -10.756 -22.175 1.00 91.75 84 PHE A N 1
ATOM 628 C CA . PHE A 1 84 ? 10.308 -10.737 -21.344 1.00 91.75 84 PHE A CA 1
ATOM 629 C C . PHE A 1 84 ? 10.282 -9.588 -20.327 1.00 91.75 84 PHE A C 1
ATOM 631 O O . PHE A 1 84 ? 10.545 -9.812 -19.145 1.00 91.75 84 PHE A O 1
ATOM 638 N N . ALA A 1 85 ? 9.884 -8.382 -20.743 1.00 89.50 85 ALA A N 1
ATOM 639 C CA . ALA A 1 85 ? 9.717 -7.251 -19.835 1.00 89.50 85 ALA A CA 1
ATOM 640 C C . ALA A 1 85 ? 8.740 -7.578 -18.693 1.00 89.50 85 ALA A C 1
ATOM 642 O O . ALA A 1 85 ? 9.061 -7.317 -17.536 1.00 89.50 85 ALA A O 1
ATOM 643 N N . GLY A 1 86 ? 7.610 -8.231 -18.990 1.00 88.69 86 GLY A N 1
ATOM 644 C CA . GLY A 1 86 ? 6.662 -8.697 -17.975 1.00 88.69 86 GLY A CA 1
ATOM 645 C C . GLY A 1 86 ? 7.301 -9.621 -16.932 1.00 88.69 86 GLY A C 1
ATOM 646 O O . GLY A 1 86 ? 7.083 -9.435 -15.738 1.00 88.69 86 GLY A O 1
ATOM 647 N N . THR A 1 87 ? 8.159 -10.559 -17.351 1.00 89.56 87 THR A N 1
ATOM 648 C CA . THR A 1 87 ? 8.865 -11.453 -16.408 1.00 89.56 87 THR A CA 1
ATOM 649 C C . THR A 1 87 ? 9.863 -10.717 -15.509 1.00 89.56 87 THR A C 1
ATOM 651 O O . THR A 1 87 ? 9.997 -11.049 -14.331 1.00 89.56 87 THR A O 1
ATOM 654 N N . LEU A 1 88 ? 10.537 -9.686 -16.031 1.00 91.06 88 LEU A N 1
ATOM 655 C CA . LEU A 1 88 ? 11.442 -8.854 -15.236 1.00 91.06 88 LEU A CA 1
ATOM 656 C C . LEU A 1 88 ? 10.675 -8.007 -14.218 1.00 91.06 88 LEU A C 1
ATOM 658 O O . LEU A 1 88 ? 11.120 -7.877 -13.079 1.00 91.06 88 LEU A O 1
ATOM 662 N N . VAL A 1 89 ? 9.521 -7.455 -14.613 1.00 90.94 89 VAL A N 1
ATOM 663 C CA . VAL A 1 89 ? 8.626 -6.731 -13.700 1.00 90.94 89 VAL A CA 1
ATOM 664 C C . VAL A 1 89 ? 8.170 -7.646 -12.572 1.00 90.94 89 VAL A C 1
ATOM 666 O O . VAL A 1 89 ? 8.226 -7.234 -11.417 1.00 90.94 89 VAL A O 1
ATOM 669 N N . ASP A 1 90 ? 7.787 -8.884 -12.878 1.00 90.31 90 ASP A N 1
ATOM 670 C CA . ASP A 1 90 ? 7.365 -9.855 -11.865 1.00 90.31 90 ASP A CA 1
ATOM 671 C C . ASP A 1 90 ? 8.457 -10.089 -10.825 1.00 90.31 90 ASP A C 1
ATOM 673 O O . ASP A 1 90 ? 8.221 -9.897 -9.633 1.00 90.31 90 ASP A O 1
ATOM 677 N N . SER A 1 91 ? 9.677 -10.393 -11.274 1.00 89.19 91 SER A N 1
ATOM 678 C CA . SER A 1 91 ? 10.811 -10.617 -10.374 1.00 89.19 91 SER A CA 1
ATOM 679 C C . SER A 1 91 ? 11.174 -9.369 -9.558 1.00 89.19 91 SER A C 1
ATOM 681 O O . SER A 1 91 ? 11.463 -9.471 -8.364 1.00 89.19 91 SER A O 1
ATOM 683 N N . LEU A 1 92 ? 11.115 -8.182 -10.172 1.00 88.19 92 LEU A N 1
ATOM 684 C CA . LEU A 1 92 ? 11.369 -6.912 -9.495 1.00 88.19 92 LEU A CA 1
ATOM 685 C C . LEU A 1 92 ? 10.345 -6.673 -8.378 1.00 88.19 92 LEU A C 1
ATOM 687 O O . LEU A 1 92 ? 10.715 -6.429 -7.229 1.00 88.19 92 LEU A O 1
ATOM 691 N N . VAL A 1 93 ? 9.054 -6.757 -8.705 1.00 90.25 93 VAL A N 1
ATOM 692 C CA . VAL A 1 93 ? 7.972 -6.525 -7.745 1.00 90.25 93 VAL A CA 1
ATOM 693 C C . VAL A 1 93 ? 8.024 -7.567 -6.630 1.00 90.25 93 VAL A C 1
ATOM 695 O O . VAL A 1 93 ? 7.875 -7.203 -5.467 1.00 90.25 93 VAL A O 1
ATOM 698 N N . GLU A 1 94 ? 8.293 -8.835 -6.938 1.00 88.19 94 GLU A N 1
ATOM 699 C CA . GLU A 1 94 ? 8.451 -9.874 -5.919 1.00 88.19 94 GLU A CA 1
ATOM 700 C C . GLU A 1 94 ? 9.595 -9.598 -4.945 1.00 88.19 94 GLU A C 1
ATOM 702 O O . GLU A 1 94 ? 9.439 -9.904 -3.768 1.00 88.19 94 GLU A O 1
ATOM 707 N N . GLY A 1 95 ? 10.697 -8.981 -5.386 1.00 84.62 95 GLY A N 1
ATOM 708 C CA . GLY A 1 95 ? 11.798 -8.585 -4.504 1.00 84.62 95 GLY A CA 1
ATOM 709 C C . GLY A 1 95 ? 11.455 -7.405 -3.584 1.00 84.62 95 GLY A C 1
ATOM 710 O O . GLY A 1 95 ? 11.812 -7.408 -2.402 1.00 84.62 95 GLY A O 1
ATOM 711 N N . TYR A 1 96 ? 10.728 -6.407 -4.099 1.00 83.44 96 TYR A N 1
ATOM 712 C CA . TYR A 1 96 ? 10.398 -5.184 -3.351 1.00 83.44 96 TYR A CA 1
ATOM 713 C C . TYR A 1 96 ? 9.137 -5.299 -2.488 1.00 83.44 96 TYR A C 1
ATOM 715 O O . TYR A 1 96 ? 9.060 -4.678 -1.426 1.00 83.44 96 TYR A O 1
ATOM 723 N N . VAL A 1 97 ? 8.161 -6.110 -2.899 1.00 88.44 97 VAL A N 1
ATOM 724 C CA . VAL A 1 97 ? 6.905 -6.353 -2.170 1.00 88.44 97 VAL A CA 1
ATOM 725 C C . VAL A 1 97 ? 7.089 -7.529 -1.213 1.00 88.44 97 VAL A C 1
ATOM 727 O O . VAL A 1 97 ? 6.371 -8.529 -1.233 1.00 88.44 97 V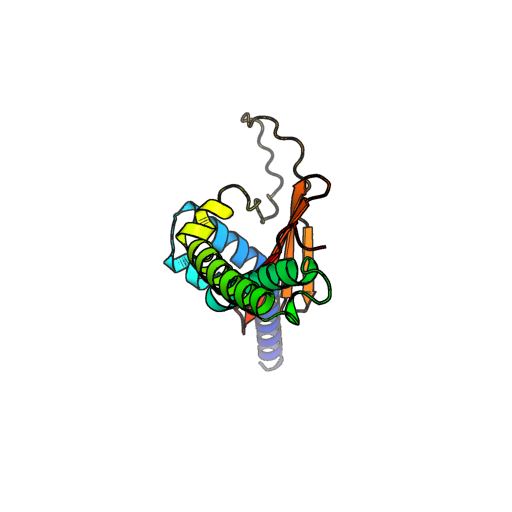AL A O 1
ATOM 730 N N . THR A 1 98 ? 8.101 -7.388 -0.362 1.00 85.25 98 THR A N 1
ATOM 731 C CA . THR A 1 98 ? 8.412 -8.296 0.742 1.00 85.25 98 THR A CA 1
ATOM 732 C C . THR A 1 98 ? 8.445 -7.511 2.045 1.00 85.25 98 THR A C 1
ATOM 734 O O . THR A 1 98 ? 8.639 -6.292 2.018 1.00 85.25 98 THR A O 1
ATOM 737 N N . PRO A 1 99 ? 8.299 -8.171 3.204 1.00 78.75 99 PRO A N 1
ATOM 738 C CA . PRO A 1 99 ? 8.444 -7.487 4.480 1.00 78.75 99 PRO A CA 1
ATOM 739 C C . PRO A 1 99 ? 9.778 -6.737 4.627 1.00 78.75 99 PRO A C 1
ATOM 741 O O . PRO A 1 99 ? 9.797 -5.597 5.087 1.00 78.75 99 PRO A O 1
ATOM 744 N N . GLY A 1 100 ? 10.881 -7.337 4.162 1.00 78.00 100 GLY A N 1
ATOM 745 C CA . GLY A 1 100 ? 12.200 -6.694 4.144 1.00 78.00 100 GLY A CA 1
ATOM 746 C C . GLY A 1 100 ? 12.341 -5.597 3.080 1.00 78.00 100 GLY A C 1
ATOM 747 O O . GLY A 1 100 ? 12.953 -4.564 3.328 1.00 78.00 100 GLY A O 1
ATOM 748 N N . GLY A 1 101 ? 11.741 -5.769 1.901 1.00 79.25 101 GLY A N 1
ATOM 749 C CA . GLY A 1 101 ? 11.744 -4.752 0.847 1.00 79.25 101 GLY A CA 1
ATOM 750 C C . GLY A 1 101 ? 10.980 -3.496 1.266 1.00 79.25 101 GLY A C 1
ATOM 751 O O . GLY A 1 101 ? 11.509 -2.387 1.182 1.00 79.25 101 GLY A O 1
ATOM 752 N N . LEU A 1 102 ? 9.774 -3.660 1.813 1.00 81.56 102 LEU A N 1
ATOM 753 C CA . LEU A 1 102 ? 8.961 -2.541 2.289 1.00 81.56 102 LEU A CA 1
ATOM 754 C C . LEU A 1 102 ? 9.608 -1.798 3.454 1.00 81.56 102 LEU A C 1
ATOM 756 O O . LEU A 1 102 ? 9.491 -0.575 3.499 1.00 81.56 102 LEU A O 1
ATOM 760 N N . SER A 1 103 ? 10.312 -2.485 4.359 1.00 73.50 103 SER A N 1
ATOM 761 C CA . SER A 1 103 ? 11.025 -1.798 5.438 1.00 73.50 103 SER A CA 1
ATOM 762 C C . SER A 1 103 ? 12.092 -0.864 4.893 1.00 73.50 103 SER A C 1
ATOM 764 O O . SER A 1 103 ? 12.116 0.294 5.287 1.00 73.50 103 SER A O 1
ATOM 766 N N . THR A 1 104 ? 12.880 -1.276 3.900 1.00 74.06 104 THR A N 1
ATOM 767 C CA . THR A 1 104 ? 13.865 -0.373 3.277 1.00 74.06 104 THR A CA 1
ATOM 768 C C . THR A 1 104 ? 13.221 0.778 2.495 1.00 74.06 104 THR A C 1
ATOM 770 O O . THR A 1 104 ? 13.709 1.911 2.537 1.00 74.06 104 THR A O 1
ATOM 773 N N . LEU A 1 105 ? 12.103 0.519 1.808 1.00 76.44 105 LEU A N 1
ATOM 774 C CA . LEU A 1 105 ? 11.411 1.527 1.004 1.00 76.44 105 LEU A CA 1
ATOM 775 C C . LEU A 1 105 ? 10.687 2.567 1.861 1.00 76.44 105 LEU A C 1
ATOM 777 O O . LEU A 1 105 ? 10.702 3.750 1.529 1.00 76.44 105 LEU A O 1
ATOM 781 N N . LEU A 1 106 ? 10.054 2.151 2.953 1.00 75.25 106 LEU A N 1
ATOM 782 C CA . LEU A 1 106 ? 9.202 3.008 3.776 1.00 75.25 106 LEU A CA 1
ATOM 783 C C . LEU A 1 106 ? 9.890 3.490 5.064 1.00 75.25 106 LEU A C 1
ATOM 785 O O . LEU A 1 106 ? 9.367 4.404 5.708 1.00 75.25 106 LEU A O 1
ATOM 789 N N . ALA A 1 107 ? 11.065 2.951 5.419 1.00 70.38 107 ALA A N 1
ATOM 790 C CA . ALA A 1 107 ? 11.861 3.428 6.550 1.00 70.38 107 ALA A CA 1
ATOM 791 C C . ALA A 1 107 ? 12.114 4.936 6.447 1.00 70.38 107 ALA A C 1
ATOM 793 O O . ALA A 1 107 ? 12.584 5.440 5.425 1.00 70.38 107 ALA A O 1
ATOM 794 N N . GLY A 1 108 ? 11.763 5.655 7.516 1.00 65.62 108 GLY A N 1
ATOM 795 C CA . GLY A 1 108 ? 11.928 7.106 7.621 1.00 65.62 108 GLY A CA 1
ATOM 796 C C . GLY A 1 108 ? 11.009 7.943 6.722 1.00 65.62 108 GLY A C 1
ATOM 797 O O . GLY A 1 108 ? 11.152 9.161 6.707 1.00 65.62 108 GLY A O 1
ATOM 798 N N . ARG A 1 109 ? 10.078 7.331 5.970 1.00 72.75 109 ARG A N 1
ATOM 799 C CA . ARG A 1 109 ? 9.160 8.047 5.057 1.00 72.75 109 ARG A CA 1
ATOM 800 C C . ARG A 1 109 ? 7.726 8.141 5.565 1.00 72.75 109 ARG A C 1
ATOM 802 O O . ARG A 1 109 ? 6.968 8.964 5.060 1.00 72.75 109 ARG A O 1
ATOM 809 N N . LEU A 1 110 ? 7.334 7.308 6.529 1.00 72.31 110 LEU A N 1
ATOM 810 C CA . LEU A 1 110 ? 6.008 7.387 7.139 1.00 72.31 110 LEU A CA 1
ATOM 811 C C . LEU A 1 110 ? 5.996 8.496 8.209 1.00 72.31 110 LEU A C 1
ATOM 813 O O . LEU A 1 110 ? 6.787 8.416 9.150 1.00 72.31 110 LEU A O 1
ATOM 817 N N . PRO A 1 111 ? 5.128 9.518 8.084 1.00 66.88 111 PRO A N 1
ATOM 818 C CA . PRO A 1 111 ? 5.037 10.608 9.051 1.00 66.88 111 PRO A CA 1
ATOM 819 C C . PRO A 1 111 ? 4.467 10.123 10.388 1.00 66.88 111 PRO A C 1
ATOM 821 O O . PRO A 1 111 ? 3.916 9.024 10.493 1.00 66.88 111 PRO A O 1
ATOM 824 N N . ASP A 1 112 ? 4.576 10.956 11.422 1.00 65.12 112 ASP A N 1
ATOM 825 C CA . ASP A 1 112 ? 3.804 10.751 12.643 1.00 65.12 112 ASP A CA 1
ATOM 826 C C . ASP A 1 112 ? 2.329 11.056 12.347 1.00 65.12 112 ASP A C 1
ATOM 828 O O . ASP A 1 112 ? 1.959 12.181 12.017 1.00 65.12 112 ASP A O 1
ATOM 832 N N . VAL A 1 113 ? 1.513 10.001 12.307 1.00 56.84 113 VAL A N 1
ATOM 833 C CA . VAL A 1 113 ? 0.145 10.030 11.755 1.00 56.84 113 VAL A CA 1
ATOM 834 C C . VAL A 1 113 ? -0.901 10.396 12.805 1.00 56.84 113 VAL A C 1
ATOM 836 O O . VAL A 1 113 ? -2.071 10.590 12.471 1.00 56.84 113 VAL A O 1
ATOM 839 N N . LEU A 1 114 ? -0.499 10.459 14.074 1.00 54.31 114 LEU A N 1
ATOM 840 C CA . LEU A 1 114 ? -1.351 10.927 15.153 1.00 54.31 114 LEU A CA 1
ATOM 841 C C . LEU A 1 114 ? -1.181 12.444 15.283 1.00 54.31 114 LEU A C 1
ATOM 843 O O . LEU A 1 114 ? -0.050 12.929 15.225 1.00 54.31 114 LEU A O 1
ATOM 847 N N . PRO A 1 115 ? -2.269 13.215 15.471 1.00 44.59 115 PRO A N 1
ATOM 848 C CA . PRO A 1 115 ? -2.130 14.595 15.896 1.00 44.59 115 PRO A CA 1
ATOM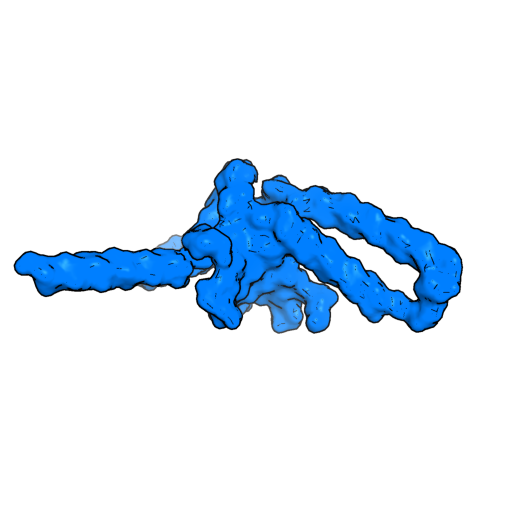 849 C C . PRO A 1 115 ? -1.373 14.576 17.220 1.00 44.59 115 PRO A C 1
ATOM 851 O O . PRO A 1 115 ? -1.894 14.091 18.227 1.00 44.59 115 PRO A O 1
ATOM 854 N N . GLN A 1 116 ? -0.133 15.065 17.208 1.00 41.06 116 GLN A N 1
ATOM 855 C CA . GLN A 1 116 ? 0.548 15.354 18.453 1.00 41.06 116 GLN A CA 1
ATOM 856 C C . GLN A 1 116 ? -0.338 16.347 19.198 1.00 41.06 116 GLN A C 1
ATOM 858 O O . GLN A 1 116 ? -0.728 17.392 18.666 1.00 41.06 116 GLN A O 1
ATOM 863 N N . GLN A 1 117 ? -0.723 15.974 20.415 1.00 37.72 117 GLN A N 1
ATOM 864 C CA . GLN A 1 117 ? -1.227 16.938 21.376 1.00 37.72 117 GLN A CA 1
ATOM 865 C C . GLN A 1 117 ? -0.215 18.097 21.402 1.00 37.72 117 GLN A C 1
ATOM 867 O O . GLN A 1 117 ? 0.977 17.821 21.265 1.00 37.72 117 GLN A O 1
ATOM 872 N N . PRO A 1 118 ? -0.632 19.374 21.477 1.00 40.22 118 PRO A N 1
ATOM 873 C CA . PRO A 1 118 ? 0.309 20.487 21.470 1.00 40.22 118 PRO A CA 1
ATOM 874 C C . PRO A 1 118 ? 1.144 20.436 22.753 1.00 40.22 118 PRO A C 1
ATOM 876 O O . PRO A 1 118 ? 0.812 21.062 23.759 1.00 40.22 118 PRO A O 1
ATOM 879 N N . ASP A 1 119 ? 2.211 19.646 22.730 1.00 39.03 119 ASP A N 1
ATOM 880 C CA . ASP A 1 119 ? 3.131 19.518 23.835 1.00 39.03 119 ASP A CA 1
ATOM 881 C C . ASP A 1 119 ? 4.016 20.752 23.815 1.00 39.03 119 ASP A C 1
ATOM 883 O O . ASP A 1 119 ? 4.843 21.001 22.937 1.00 39.03 119 ASP A O 1
ATOM 887 N N . THR A 1 120 ? 3.775 21.579 24.821 1.00 43.47 120 THR A N 1
ATOM 888 C CA . THR A 1 120 ? 4.664 22.660 25.202 1.00 43.47 120 THR A CA 1
ATOM 889 C C . THR A 1 120 ? 5.935 22.008 25.736 1.00 43.47 120 THR A C 1
ATOM 891 O O . THR A 1 120 ? 6.015 21.681 26.916 1.00 43.47 120 THR A O 1
ATOM 894 N N . SER A 1 121 ? 6.919 21.745 24.881 1.00 38.06 121 SER A N 1
ATOM 895 C CA . SER A 1 121 ? 8.259 21.350 25.321 1.00 38.06 121 SER A CA 1
ATOM 896 C C . SER A 1 121 ? 9.301 21.864 24.339 1.00 38.06 121 SER A C 1
ATOM 898 O O . SER A 1 121 ? 9.369 21.479 23.177 1.00 38.06 121 SER A O 1
ATOM 900 N N . LEU A 1 122 ? 10.073 22.820 24.842 1.00 49.34 122 LEU A N 1
ATOM 901 C CA . LEU A 1 122 ? 11.185 23.461 24.168 1.00 49.34 122 LEU A CA 1
ATOM 902 C C . LEU A 1 122 ? 12.388 22.509 24.123 1.00 49.34 122 LEU A C 1
ATOM 904 O O . LEU A 1 122 ? 12.826 22.032 25.166 1.00 49.34 122 LEU A O 1
ATOM 908 N N . THR A 1 123 ? 12.999 22.438 22.938 1.00 41.44 123 THR A N 1
ATOM 909 C CA . THR A 1 123 ? 14.393 22.043 22.650 1.00 41.44 123 THR A CA 1
ATOM 910 C C . THR A 1 123 ? 14.685 20.545 22.532 1.00 41.44 123 THR A C 1
ATOM 912 O O . THR A 1 123 ? 14.893 19.875 23.530 1.00 41.44 123 THR A O 1
ATOM 915 N N . GLU A 1 124 ? 14.877 20.076 21.295 1.00 39.88 124 GLU A N 1
ATOM 916 C CA . GLU A 1 124 ? 16.133 19.425 20.896 1.00 39.88 124 GLU A CA 1
ATOM 917 C C . GLU A 1 124 ? 16.304 19.450 19.367 1.00 39.88 124 GLU A C 1
ATOM 919 O O . GLU A 1 124 ? 15.369 19.285 18.587 1.00 39.88 124 GLU A O 1
ATOM 924 N N . THR A 1 125 ? 17.525 19.769 18.962 1.00 43.16 125 THR A N 1
ATOM 925 C CA . THR A 1 125 ? 17.979 20.148 17.625 1.00 43.16 125 THR A CA 1
ATOM 926 C C . THR A 1 125 ? 17.842 18.998 16.621 1.00 43.16 125 THR A C 1
ATOM 928 O O . THR A 1 125 ? 18.590 18.025 16.689 1.00 43.16 125 THR A O 1
ATOM 931 N N . GLN A 1 126 ? 16.941 19.125 15.644 1.00 38.28 126 GLN A N 1
ATOM 932 C CA . GLN A 1 126 ? 16.885 18.266 14.455 1.00 38.28 126 GLN A CA 1
ATOM 933 C C . GLN A 1 126 ? 17.273 19.111 13.226 1.00 38.28 126 GLN A C 1
ATOM 935 O O . GLN A 1 126 ? 16.798 20.243 13.116 1.00 38.28 126 GLN A O 1
ATOM 940 N N . PRO A 1 127 ? 18.172 18.636 12.341 1.00 41.94 127 PRO A N 1
ATOM 941 C CA . PRO A 1 127 ? 18.651 19.429 11.213 1.00 41.94 127 PRO A CA 1
ATOM 942 C C . PRO A 1 127 ? 17.488 19.824 10.298 1.00 41.94 127 PRO A C 1
ATOM 944 O O . PRO A 1 127 ? 16.639 18.994 9.980 1.00 41.94 127 PRO A O 1
ATOM 947 N N . GLU A 1 128 ? 17.472 21.093 9.883 1.00 45.19 128 GLU A N 1
ATOM 948 C CA . GLU A 1 128 ? 16.531 21.667 8.920 1.00 45.19 128 GLU A CA 1
ATOM 949 C C . GLU A 1 128 ? 16.561 20.899 7.587 1.00 45.19 128 GLU A C 1
ATOM 951 O O . GLU A 1 128 ? 17.259 21.255 6.638 1.00 45.19 128 GLU A O 1
ATOM 956 N N . THR A 1 129 ? 15.762 19.844 7.474 1.00 41.09 129 THR A N 1
ATOM 957 C CA . THR A 1 129 ? 15.174 19.469 6.190 1.00 41.09 129 THR A CA 1
ATOM 958 C C . THR A 1 129 ? 13.984 20.389 5.954 1.00 41.09 129 THR A C 1
ATOM 960 O O . THR A 1 129 ? 13.094 20.468 6.799 1.00 41.09 129 THR A O 1
ATOM 963 N N . ALA A 1 130 ? 14.003 21.105 4.825 1.00 46.16 130 ALA A N 1
ATOM 964 C CA . ALA A 1 130 ? 12.933 21.967 4.317 1.00 46.16 130 ALA A CA 1
ATOM 965 C C . ALA A 1 130 ? 11.525 21.411 4.617 1.00 46.16 130 ALA A C 1
ATOM 967 O O . ALA A 1 130 ? 11.372 20.190 4.633 1.00 46.16 130 ALA A O 1
ATOM 968 N N . PRO A 1 131 ? 10.495 22.261 4.816 1.00 45.44 131 PRO A N 1
ATOM 969 C CA . PRO A 1 131 ? 9.173 21.818 5.248 1.00 45.44 131 PRO A CA 1
ATOM 970 C C . PRO A 1 131 ? 8.607 20.795 4.259 1.00 45.44 131 PRO A C 1
ATOM 972 O O . PRO A 1 131 ? 8.078 21.145 3.204 1.00 45.44 131 PRO A O 1
ATOM 975 N N . VAL A 1 132 ? 8.736 19.513 4.600 1.00 55.72 132 VAL A N 1
ATOM 976 C CA . VAL A 1 132 ? 8.049 18.429 3.912 1.00 55.72 132 VAL A CA 1
ATOM 977 C C . VAL A 1 132 ? 6.574 18.704 4.156 1.00 55.72 132 VAL A C 1
ATOM 979 O O . VAL A 1 132 ? 6.119 18.696 5.300 1.00 55.72 132 VAL A O 1
ATOM 982 N N . ALA A 1 133 ? 5.851 19.068 3.097 1.00 65.12 133 ALA A N 1
ATOM 983 C CA . ALA A 1 133 ? 4.449 19.444 3.205 1.00 65.12 133 ALA A CA 1
ATOM 984 C C . ALA A 1 133 ? 3.673 18.360 3.966 1.00 65.12 133 ALA A C 1
ATOM 986 O O . ALA A 1 133 ? 3.857 17.169 3.703 1.00 65.12 133 ALA A O 1
ATOM 987 N N . ALA A 1 134 ? 2.811 18.788 4.894 1.00 70.56 134 ALA A N 1
ATOM 988 C CA . ALA A 1 134 ? 2.064 17.886 5.760 1.00 70.56 134 ALA A CA 1
ATO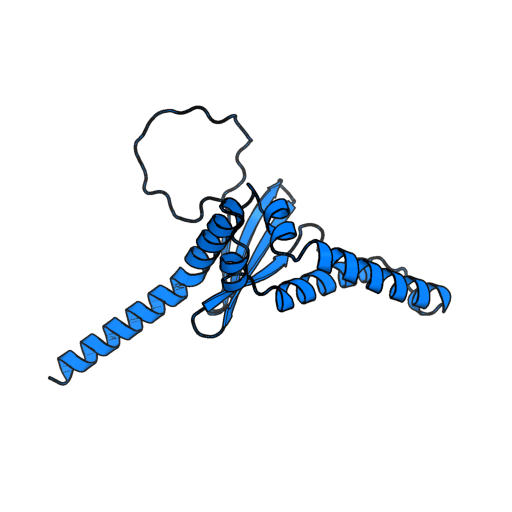M 989 C C . ALA A 1 134 ? 1.340 16.793 4.946 1.00 70.56 134 ALA A C 1
ATOM 991 O O . ALA A 1 134 ? 0.838 17.073 3.847 1.00 70.56 134 ALA A O 1
ATOM 992 N N . PRO A 1 135 ? 1.279 15.551 5.462 1.00 80.50 135 PRO A N 1
ATOM 993 C CA . PRO A 1 135 ? 0.569 14.472 4.793 1.00 80.50 135 PRO A CA 1
ATOM 994 C C . PRO A 1 135 ? -0.906 14.833 4.614 1.00 80.50 135 PRO A C 1
ATOM 996 O O . PRO A 1 135 ? -1.546 15.373 5.516 1.00 80.50 135 PRO A O 1
ATOM 999 N N . GLN A 1 136 ? -1.449 14.530 3.437 1.00 86.94 136 GLN A N 1
ATOM 1000 C CA . GLN A 1 136 ? -2.869 14.724 3.153 1.00 86.94 136 GLN A CA 1
ATOM 1001 C C . GLN A 1 136 ? -3.600 13.393 3.291 1.00 86.94 136 GLN A C 1
ATOM 1003 O O . GLN A 1 136 ? -3.146 12.367 2.782 1.00 86.94 136 GLN A O 1
ATOM 1008 N N . PHE A 1 137 ? -4.748 13.423 3.959 1.00 90.50 137 PHE A N 1
ATOM 1009 C CA . PHE A 1 137 ? -5.573 12.251 4.221 1.00 90.50 137 PHE A CA 1
ATOM 1010 C C . PHE A 1 137 ? -6.915 12.407 3.518 1.00 90.50 137 PHE A C 1
ATOM 1012 O O . PHE A 1 137 ? -7.562 13.450 3.623 1.00 90.50 137 PHE A O 1
ATOM 1019 N N . THR A 1 138 ? -7.347 11.384 2.792 1.00 91.81 138 THR A N 1
ATOM 1020 C CA . THR A 1 138 ? -8.611 11.418 2.054 1.00 91.81 138 THR A CA 1
ATOM 1021 C C . THR A 1 138 ? -9.333 10.088 2.188 1.00 91.81 138 THR A C 1
ATOM 1023 O O . THR A 1 138 ? -8.740 9.023 2.037 1.00 91.81 138 THR A O 1
ATOM 1026 N N . TYR A 1 139 ? -10.631 10.153 2.469 1.00 92.06 139 TYR A N 1
ATOM 1027 C CA . TYR A 1 139 ? -11.525 9.008 2.364 1.00 92.06 139 TYR A CA 1
ATOM 1028 C C . TYR A 1 139 ? -12.155 9.003 0.975 1.00 92.06 139 TYR A C 1
ATOM 1030 O O . TYR A 1 139 ? -13.089 9.760 0.722 1.00 92.06 139 TYR A O 1
ATOM 1038 N N . ASP A 1 140 ? -11.645 8.150 0.085 1.00 91.31 140 ASP A N 1
ATOM 1039 C CA . ASP A 1 140 ? -12.225 7.965 -1.251 1.00 91.31 140 ASP A CA 1
ATOM 1040 C C . ASP A 1 140 ? -13.576 7.233 -1.166 1.00 91.31 140 ASP A C 1
ATOM 1042 O O . ASP A 1 140 ? -14.462 7.426 -1.995 1.00 91.31 140 ASP A O 1
ATOM 1046 N N . SER A 1 141 ? -13.741 6.369 -0.156 1.00 91.62 141 SER A N 1
ATOM 1047 C CA . SER A 1 141 ? -15.001 5.686 0.153 1.00 91.62 141 SER A CA 1
ATOM 1048 C C . SER A 1 141 ? -15.027 5.201 1.615 1.00 91.62 141 SER A C 1
ATOM 1050 O O . SER A 1 141 ? -13.993 5.216 2.286 1.00 91.62 141 SER A O 1
ATOM 1052 N N . PRO A 1 142 ? -16.161 4.685 2.134 1.00 88.62 142 PRO A N 1
ATOM 1053 C CA . PRO A 1 142 ? -16.227 4.121 3.488 1.00 88.62 142 PRO A CA 1
ATOM 1054 C C . PRO A 1 142 ? -15.276 2.941 3.750 1.00 88.62 142 PRO A C 1
ATOM 1056 O O . PRO A 1 142 ? -15.076 2.564 4.905 1.00 88.62 142 PRO A O 1
ATOM 1059 N N . SER A 1 143 ? -14.734 2.325 2.697 1.00 92.56 143 SER A N 1
ATOM 1060 C CA . SER A 1 143 ? -13.799 1.198 2.760 1.00 92.56 143 SER A CA 1
ATOM 1061 C C . SER A 1 143 ? -12.473 1.476 2.050 1.00 92.56 143 SER A C 1
ATOM 1063 O O . SER A 1 143 ? -11.681 0.549 1.892 1.00 92.56 143 SER A O 1
ATOM 1065 N N . GLN A 1 144 ? -12.211 2.717 1.629 1.00 94.62 144 GLN A N 1
ATOM 1066 C CA . GLN A 1 144 ? -10.960 3.102 0.981 1.00 94.62 144 GLN A CA 1
ATOM 1067 C C . GLN A 1 144 ? -10.463 4.443 1.516 1.00 94.62 144 GLN A C 1
ATOM 1069 O O . GLN A 1 144 ? -11.167 5.452 1.468 1.00 94.62 144 GLN A O 1
ATOM 1074 N N . PHE A 1 145 ? -9.223 4.436 1.987 1.00 95.00 145 PHE A N 1
ATOM 1075 C CA . PHE A 1 145 ? -8.537 5.588 2.539 1.00 95.00 145 PHE A CA 1
ATOM 1076 C C . PHE A 1 145 ? -7.198 5.761 1.836 1.00 95.00 145 PHE A C 1
ATOM 1078 O O . PHE A 1 145 ? -6.449 4.797 1.679 1.00 95.00 145 PHE A O 1
ATOM 1085 N N . THR A 1 146 ? -6.882 6.991 1.459 1.00 94.38 146 THR A N 1
ATOM 1086 C CA . THR A 1 146 ? -5.640 7.332 0.779 1.00 94.38 146 THR A CA 1
ATOM 1087 C C . THR A 1 146 ? -4.865 8.360 1.595 1.00 94.38 146 THR A C 1
ATOM 1089 O O . THR A 1 146 ? -5.376 9.430 1.924 1.00 94.38 146 THR A O 1
ATOM 1092 N N . MET A 1 147 ? -3.607 8.038 1.901 1.00 91.56 147 MET A N 1
ATOM 1093 C CA . MET A 1 147 ? -2.638 8.968 2.477 1.00 91.56 147 MET A CA 1
ATOM 1094 C C . MET A 1 147 ? -1.659 9.410 1.394 1.00 91.56 147 MET A C 1
ATOM 1096 O O . MET A 1 147 ? -0.950 8.582 0.826 1.00 91.56 147 MET A O 1
ATOM 1100 N N . ARG A 1 148 ? -1.583 10.712 1.128 1.00 90.38 148 ARG A N 1
ATOM 1101 C CA . ARG A 1 148 ? -0.621 11.305 0.197 1.00 90.38 148 ARG A CA 1
ATOM 1102 C C . ARG A 1 148 ? 0.556 11.899 0.971 1.00 90.38 148 ARG A C 1
ATOM 1104 O O . ARG A 1 148 ? 0.380 12.794 1.795 1.00 90.38 148 ARG A O 1
ATOM 1111 N N . LEU A 1 149 ? 1.752 11.415 0.654 1.00 84.44 149 LEU A N 1
ATOM 1112 C CA . LEU A 1 149 ? 3.036 11.867 1.175 1.00 84.44 149 LEU A CA 1
ATOM 1113 C C . LEU A 1 149 ? 3.767 12.653 0.092 1.00 84.44 149 LEU A C 1
ATOM 1115 O O . LEU A 1 149 ? 4.197 12.073 -0.905 1.00 84.44 149 LEU A O 1
ATOM 1119 N N . ASN A 1 150 ? 3.906 13.962 0.273 1.00 82.62 150 ASN A N 1
ATOM 1120 C CA . ASN A 1 150 ? 4.662 14.792 -0.659 1.00 82.62 150 ASN A CA 1
ATOM 1121 C C . ASN A 1 150 ? 6.160 14.606 -0.383 1.00 82.62 150 ASN A C 1
ATOM 1123 O O . ASN A 1 150 ? 6.627 14.904 0.709 1.00 82.62 150 ASN A O 1
ATOM 1127 N N . ILE A 1 151 ? 6.907 14.102 -1.364 1.00 74.00 151 ILE A N 1
ATOM 1128 C CA . ILE A 1 151 ? 8.372 13.978 -1.289 1.00 74.00 151 ILE A CA 1
ATOM 1129 C C . ILE A 1 151 ? 9.031 15.262 -1.802 1.00 74.00 151 ILE A C 1
ATOM 1131 O O . ILE A 1 151 ? 10.079 15.682 -1.320 1.00 74.00 151 ILE A O 1
ATOM 1135 N N . SER A 1 152 ? 8.440 15.880 -2.823 1.00 72.62 152 SER A N 1
ATOM 1136 C CA . SER A 1 152 ? 8.917 17.118 -3.447 1.00 72.62 152 SER A CA 1
ATOM 1137 C C . SER A 1 152 ? 7.729 17.873 -4.045 1.00 72.62 152 SER A C 1
ATOM 1139 O O . SER A 1 152 ? 6.624 17.332 -4.068 1.00 72.62 152 SER A O 1
ATOM 1141 N N . ALA A 1 153 ? 7.949 19.095 -4.544 1.00 70.81 153 ALA A N 1
ATOM 1142 C CA . ALA A 1 153 ? 6.891 19.959 -5.083 1.00 70.81 153 ALA A CA 1
ATOM 1143 C C . ALA A 1 153 ? 5.939 19.231 -6.056 1.00 70.81 153 ALA A C 1
ATOM 1145 O O . ALA A 1 153 ? 4.725 19.333 -5.902 1.00 70.81 153 ALA A O 1
ATOM 1146 N N . ASP A 1 154 ? 6.487 18.414 -6.961 1.00 71.56 154 ASP A N 1
ATOM 1147 C CA . ASP A 1 154 ? 5.708 17.694 -7.980 1.00 71.56 154 ASP A CA 1
ATOM 1148 C C . ASP A 1 154 ? 5.585 16.180 -7.734 1.00 71.56 154 ASP A C 1
ATOM 1150 O O . ASP A 1 154 ? 4.874 15.486 -8.456 1.00 71.56 154 ASP A O 1
ATOM 1154 N N . ASN A 1 155 ? 6.239 15.642 -6.697 1.00 79.12 155 ASN A N 1
ATOM 1155 C CA . ASN A 1 155 ? 6.313 14.198 -6.461 1.00 79.12 155 ASN A CA 1
ATOM 1156 C C . ASN A 1 155 ? 5.670 13.817 -5.132 1.00 79.12 155 ASN A C 1
ATOM 1158 O O . ASN A 1 155 ? 6.119 14.245 -4.066 1.00 79.12 155 ASN A O 1
ATOM 1162 N N . ALA A 1 156 ? 4.674 12.933 -5.184 1.00 83.75 156 ALA A N 1
ATOM 1163 C CA . ALA A 1 156 ? 4.062 12.363 -3.994 1.00 83.75 156 ALA A CA 1
ATOM 1164 C C . ALA A 1 156 ? 3.822 10.859 -4.124 1.00 83.75 156 ALA A C 1
ATOM 1166 O O . ALA A 1 156 ? 3.408 10.371 -5.175 1.00 83.75 156 ALA A O 1
ATOM 1167 N N . ILE A 1 157 ? 4.027 10.141 -3.023 1.00 87.00 157 ILE A N 1
ATOM 1168 C CA . ILE A 1 157 ? 3.595 8.751 -2.871 1.00 87.00 157 ILE A CA 1
ATOM 1169 C C . ILE A 1 157 ? 2.184 8.757 -2.294 1.00 87.00 157 ILE A C 1
ATOM 1171 O O . ILE A 1 157 ? 1.906 9.496 -1.350 1.00 87.00 157 ILE A O 1
ATOM 1175 N N . ARG A 1 158 ? 1.294 7.914 -2.819 1.00 91.75 158 ARG A N 1
ATOM 1176 C CA . ARG A 1 158 ? -0.016 7.670 -2.198 1.00 91.75 158 ARG A CA 1
ATOM 1177 C C . ARG A 1 158 ? -0.070 6.257 -1.641 1.00 91.75 158 ARG A C 1
ATOM 11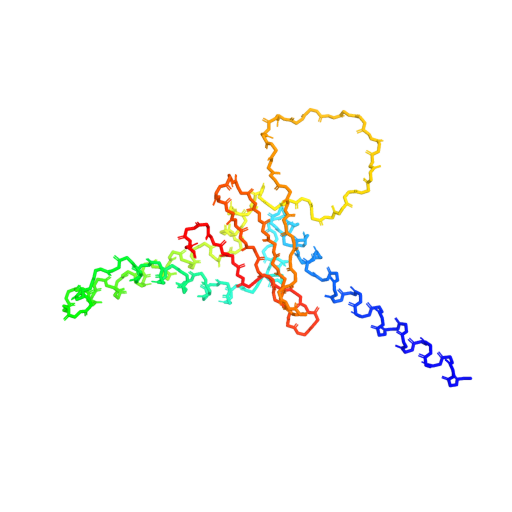79 O O . ARG A 1 158 ? 0.132 5.302 -2.380 1.00 91.75 158 ARG A O 1
ATOM 1186 N N . LEU A 1 159 ? -0.373 6.121 -0.360 1.00 92.50 159 LEU A N 1
ATOM 1187 C CA . LEU A 1 159 ? -0.658 4.840 0.274 1.00 92.50 159 LEU A CA 1
ATOM 1188 C C . LEU A 1 159 ? -2.168 4.635 0.299 1.00 92.50 159 LEU A C 1
ATOM 1190 O O . LEU A 1 159 ? -2.882 5.455 0.871 1.00 92.50 159 LEU A O 1
ATOM 1194 N N . VAL A 1 160 ? -2.639 3.552 -0.317 1.00 95.38 160 VAL A N 1
ATOM 1195 C CA . VAL A 1 160 ? -4.062 3.211 -0.387 1.00 95.38 160 VAL A CA 1
ATOM 1196 C C . VAL A 1 160 ? -4.342 2.049 0.550 1.00 95.38 160 VAL A C 1
ATOM 1198 O O . VAL A 1 160 ? -3.872 0.920 0.361 1.00 95.38 160 VAL A O 1
ATOM 1201 N N . LEU A 1 161 ? -5.147 2.336 1.560 1.00 96.25 161 LEU A N 1
ATOM 1202 C CA . LEU A 1 161 ? -5.639 1.378 2.524 1.00 96.25 161 LEU A CA 1
ATOM 1203 C C . LEU A 1 161 ? -7.064 0.998 2.139 1.00 96.25 161 LEU A C 1
ATOM 1205 O O . LEU A 1 161 ? -7.891 1.863 1.843 1.00 96.25 161 LEU A O 1
ATOM 1209 N N . LYS A 1 162 ? -7.357 -0.300 2.159 1.00 96.06 162 LYS A N 1
ATOM 1210 C CA . LYS A 1 162 ? -8.711 -0.814 1.960 1.00 96.06 162 LYS A CA 1
ATOM 1211 C C . LYS A 1 162 ? -9.170 -1.583 3.185 1.00 96.06 162 LYS A C 1
ATOM 1213 O O . LYS A 1 162 ? -8.369 -2.213 3.875 1.00 96.06 162 LYS A O 1
ATOM 1218 N N . ARG A 1 163 ? -10.470 -1.500 3.456 1.00 94.19 163 ARG A N 1
ATOM 1219 C CA . ARG A 1 163 ? -11.117 -2.213 4.554 1.00 94.19 163 ARG A CA 1
ATOM 1220 C C . ARG A 1 163 ? -11.765 -3.496 4.054 1.00 94.19 163 ARG A C 1
ATOM 1222 O O . ARG A 1 163 ? -12.695 -3.433 3.249 1.00 94.19 163 ARG A O 1
ATOM 1229 N N . THR A 1 164 ? -11.356 -4.623 4.623 1.00 88.25 164 THR A N 1
ATOM 1230 C CA . THR A 1 164 ? -11.999 -5.928 4.430 1.00 88.25 164 THR A CA 1
ATOM 1231 C C . THR A 1 164 ? -12.640 -6.346 5.752 1.00 88.25 164 THR A C 1
ATOM 1233 O O . THR A 1 164 ? -11.958 -6.600 6.744 1.00 88.25 164 THR A O 1
ATOM 1236 N N . GLY A 1 165 ? -13.975 -6.347 5.805 1.00 87.06 165 GLY A N 1
ATOM 1237 C CA . GLY A 1 165 ? -14.710 -6.488 7.066 1.00 87.06 165 GLY A CA 1
ATOM 1238 C C . GLY A 1 165 ? -14.457 -5.296 7.997 1.00 87.06 165 GLY A C 1
ATOM 1239 O O . GLY A 1 165 ? -14.860 -4.174 7.687 1.00 87.06 165 GLY A O 1
ATOM 1240 N N . PHE A 1 166 ? -13.777 -5.541 9.121 1.00 85.50 166 PHE A N 1
ATOM 1241 C CA . PHE A 1 166 ? -13.403 -4.521 10.113 1.00 85.50 166 PHE A CA 1
ATOM 1242 C C . PHE A 1 166 ? -11.918 -4.138 10.078 1.00 85.50 166 PHE A C 1
ATOM 1244 O O . PHE A 1 166 ? -11.522 -3.187 10.750 1.00 85.50 166 PHE A O 1
ATOM 1251 N N . THR A 1 167 ? -11.107 -4.847 9.293 1.00 88.81 167 THR A N 1
ATOM 1252 C CA . THR A 1 167 ? -9.654 -4.663 9.262 1.00 88.81 167 THR A CA 1
ATOM 1253 C C . THR A 1 167 ? -9.263 -3.796 8.080 1.00 88.81 167 THR A C 1
ATOM 1255 O O . THR A 1 167 ? -9.736 -4.003 6.963 1.00 88.81 167 THR A O 1
ATOM 1258 N N . TRP A 1 168 ? -8.386 -2.828 8.327 1.00 94.81 168 TRP A N 1
ATOM 1259 C CA . TRP A 1 168 ? -7.769 -2.015 7.289 1.00 94.81 168 TRP A CA 1
ATOM 1260 C C . TRP A 1 168 ? -6.387 -2.552 6.962 1.00 94.81 168 TRP A C 1
ATOM 1262 O O . TRP A 1 168 ? -5.585 -2.779 7.870 1.00 94.81 168 TRP A O 1
ATOM 1272 N N . GLN A 1 169 ? -6.107 -2.707 5.674 1.00 95.81 169 GLN A N 1
ATOM 1273 C CA . GLN A 1 169 ? -4.821 -3.180 5.181 1.00 95.81 169 GLN A CA 1
ATOM 1274 C C . GLN A 1 169 ? -4.316 -2.273 4.065 1.00 95.81 169 GLN A C 1
ATOM 1276 O O . GLN A 1 169 ? -5.096 -1.738 3.271 1.00 95.81 169 GLN A O 1
ATOM 1281 N N . LEU A 1 170 ? -2.999 -2.097 4.002 1.00 95.56 170 LEU A N 1
ATOM 1282 C CA . LEU A 1 170 ? -2.344 -1.450 2.876 1.00 95.56 170 LEU A CA 1
ATOM 1283 C C . LEU A 1 170 ? -2.423 -2.380 1.666 1.00 95.56 170 LEU A C 1
ATOM 1285 O O . LEU A 1 170 ? -1.901 -3.491 1.700 1.00 95.56 170 LEU A O 1
ATOM 1289 N N . THR A 1 171 ? -3.075 -1.907 0.608 1.00 95.81 171 THR A N 1
ATOM 1290 C CA . THR A 1 171 ? -3.312 -2.694 -0.614 1.00 95.81 171 THR A CA 1
ATOM 1291 C C . THR A 1 171 ? -2.627 -2.101 -1.830 1.00 95.81 171 THR A C 1
ATOM 1293 O O . THR A 1 171 ? -2.456 -2.793 -2.829 1.00 95.81 171 THR A O 1
ATOM 1296 N N . ASN A 1 172 ? -2.246 -0.823 -1.786 1.00 93.81 172 ASN A N 1
ATOM 1297 C CA . ASN A 1 172 ? -1.541 -0.200 -2.892 1.00 93.81 172 ASN A CA 1
ATOM 1298 C C . ASN A 1 172 ? -0.591 0.905 -2.419 1.00 93.81 172 ASN A C 1
ATOM 1300 O O . ASN A 1 172 ? -0.874 1.618 -1.455 1.00 93.81 172 ASN A O 1
ATOM 1304 N N . ILE A 1 173 ? 0.509 1.069 -3.147 1.00 91.50 173 ILE A N 1
ATOM 1305 C CA . ILE A 1 173 ? 1.427 2.201 -3.048 1.00 91.50 173 ILE A CA 1
ATOM 1306 C C . ILE A 1 173 ? 1.521 2.780 -4.458 1.00 91.50 173 ILE A C 1
ATOM 1308 O O . ILE A 1 173 ? 2.089 2.154 -5.349 1.00 91.50 173 ILE A O 1
ATOM 1312 N N . ILE A 1 174 ? 0.935 3.956 -4.671 1.00 89.19 174 ILE A N 1
ATOM 1313 C CA . ILE A 1 174 ? 0.984 4.641 -5.960 1.00 89.19 174 ILE A CA 1
ATOM 1314 C C . ILE A 1 174 ? 2.214 5.529 -5.983 1.00 89.19 174 ILE A C 1
ATOM 1316 O O . ILE A 1 174 ? 2.371 6.425 -5.146 1.00 89.19 174 ILE A O 1
ATOM 1320 N N . LEU A 1 175 ? 3.081 5.254 -6.947 1.00 83.00 175 LEU A N 1
ATOM 1321 C CA . LEU A 1 175 ? 4.377 5.891 -7.084 1.00 83.00 175 LEU A CA 1
ATOM 1322 C C . LEU A 1 175 ? 4.273 7.137 -7.988 1.00 83.00 175 LEU A C 1
ATOM 1324 O O . LEU A 1 175 ? 3.406 7.203 -8.863 1.00 83.00 175 LEU A O 1
ATOM 1328 N N . PRO A 1 176 ? 5.145 8.143 -7.799 1.00 74.50 176 PRO A N 1
ATOM 1329 C CA . PRO A 1 176 ? 5.031 9.444 -8.470 1.00 74.50 176 PRO A CA 1
ATOM 1330 C C . PRO A 1 176 ? 5.334 9.421 -9.978 1.00 74.50 176 PRO A C 1
ATOM 1332 O O . PRO A 1 176 ? 5.288 10.455 -10.628 1.00 74.50 176 PRO A O 1
ATOM 1335 N N . PHE A 1 177 ? 5.645 8.259 -10.554 1.00 70.94 177 PHE A N 1
ATOM 1336 C CA . PHE A 1 177 ? 5.929 8.102 -11.984 1.00 70.94 177 PHE A CA 1
ATOM 1337 C C . PHE A 1 177 ? 4.705 7.709 -12.826 1.00 70.94 177 PHE A C 1
ATOM 1339 O O . PHE A 1 177 ? 4.837 7.488 -14.030 1.00 70.94 177 PHE A O 1
ATOM 1346 N N . THR A 1 178 ? 3.528 7.611 -12.205 1.00 53.94 178 THR A N 1
ATOM 1347 C CA . THR A 1 178 ? 2.246 7.465 -12.909 1.00 53.94 178 THR A CA 1
ATOM 1348 C C . THR A 1 178 ? 1.612 8.848 -13.111 1.00 53.94 178 THR A C 1
ATOM 1350 O O . THR A 1 178 ? 1.438 9.536 -12.101 1.00 53.94 178 THR A O 1
ATOM 1353 N N . PRO A 1 179 ? 1.303 9.263 -14.360 1.00 44.62 179 PRO A N 1
ATOM 1354 C CA . PRO A 1 179 ? 0.570 10.503 -14.627 1.00 44.62 179 PRO A CA 1
ATOM 1355 C C . PRO A 1 179 ? -0.837 10.490 -14.011 1.00 44.62 179 PRO A C 1
ATOM 1357 O O . PRO A 1 179 ? -1.392 9.385 -13.798 1.00 44.62 179 PRO A O 1
#

Nearest PDB structures (foldseek):
  5ts4-assembly1_A  TM=6.743E-01  e=5.741E-01  synthetic construct
  3u97-assembly1_A  TM=6.636E-01  e=1.094E+00  Brucella abortus bv. 1 str. 9-941
  8dte-assembly1_A  TM=4.171E-01  e=4.542E-01  Neisseria gonorrhoeae NCCP11945
  4hz9-assembly1_B  TM=5.519E-01  e=2.342E+00  Ralstonia pickettii 12D
  3wsy-assembly1_A  TM=4.845E-01  e=7.126E+00  Homo sapiens

Foldseek 3Di:
DVVVVVVVVVVVVVVLLVLLVCQVLVLLVQCLVCLVVLPQVSNVQAAPLVLALVQQLVQVLVVVVVPDDPCLCVDPVSVVVSVVVSVVSNVVSVVLSGSVNCSVVCPPQRDNSDPPDPDPDDDDDDDDDDPQDDWDWDDPDSFWIWIWGRPDPQWIWIFIWGDDPSHIHGRYIDGSSHD

Radius of gyration: 21.01 Å; Cα contacts (8 Å, |Δi|>4): 183; chains: 1; bounding box: 55×35×65 Å

Secondary structure (DSSP, 8-state):
-HHHHHHHHHHHHHHHHHHHHHHHHHHHHHHHHHHHTT-HHHHHHHB-HHHHHHHHHHHHHHHHHTTSPTTTTTSHHHHHHHHHHHHHHHHHHHHHSSHHHHHHHHTTTS---S------------------PPPEEEEEETTEEEEEEEEETTEEEEEEEEEETTEEEEEEEE-TT--